Protein AF-A0A534MIN8-F1 (afdb_monomer)

Sequence (240 aa):
MIDAPLDARVQGRVIRHLGIVGLFGLDRTAGHMCRDEITRSPARIGKLVGTSSPGTSWSYGPLGAIDPGGMNLWGRISRTVTLKPHRAIGWDGASATVEITLVGERQAQVGHEFVYRGPQPECRPCKVRAACLNQALGQRYRIKRVRDVTHPCLLNEERARVVEVELAPPEASLPSRAAIEGAVLSYEKIVCSNAACPNFRLCHPLGIEPGMRVRVQGVGAELDCPLGYSLVSATVAYGD

Radius of gyration: 31.58 Å; Cα con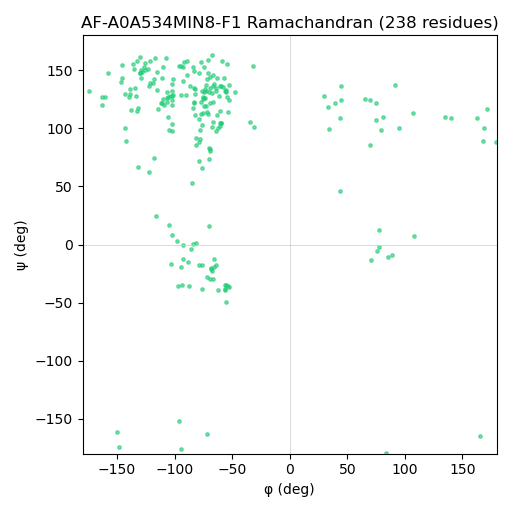tacts (8 Å, |Δi|>4): 334; chains: 1; bounding box: 95×98×56 Å

Structure (mmCIF, N/CA/C/O backbone):
data_AF-A0A534MIN8-F1
#
_entry.id   AF-A0A534MIN8-F1
#
loop_
_atom_site.group_PDB
_atom_site.id
_atom_site.type_symbol
_atom_site.label_atom_id
_atom_site.label_alt_id
_atom_site.label_comp_id
_atom_site.label_asym_id
_atom_site.label_entity_id
_atom_site.label_seq_id
_atom_site.pdbx_PDB_ins_code
_atom_site.Cartn_x
_atom_site.Cartn_y
_atom_site.Cartn_z
_atom_si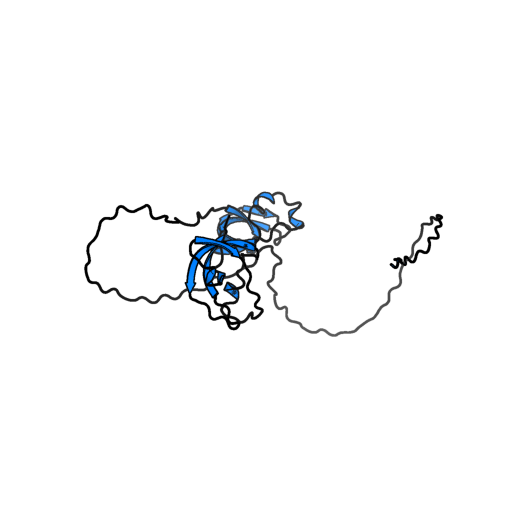te.occupancy
_atom_site.B_iso_or_equiv
_atom_site.auth_seq_id
_atom_site.auth_comp_id
_atom_site.auth_asym_id
_atom_site.auth_atom_id
_atom_site.pdbx_PDB_model_num
ATOM 1 N N . MET A 1 1 ? -14.433 68.790 36.239 1.00 34.75 1 MET A N 1
ATOM 2 C CA . MET A 1 1 ? -13.457 68.642 37.333 1.00 34.75 1 MET A CA 1
ATOM 3 C C . MET A 1 1 ? -12.460 67.575 36.916 1.00 34.75 1 MET A C 1
ATOM 5 O O . MET A 1 1 ? -12.864 66.429 36.800 1.00 34.75 1 MET A O 1
ATOM 9 N N . ILE A 1 2 ? -11.222 68.022 36.672 1.00 40.47 2 ILE A N 1
ATOM 10 C CA . ILE A 1 2 ? -9.940 67.293 36.735 1.00 40.47 2 ILE A CA 1
ATOM 11 C C . ILE A 1 2 ? -9.678 66.225 35.650 1.00 40.47 2 ILE A C 1
ATOM 13 O O . ILE A 1 2 ? -9.990 65.051 35.807 1.00 40.47 2 ILE A O 1
ATOM 17 N N . ASP A 1 3 ? -9.146 66.725 34.529 1.00 32.50 3 ASP A N 1
ATOM 18 C CA . ASP A 1 3 ? -7.840 66.440 33.897 1.00 32.50 3 ASP A CA 1
ATOM 19 C C . ASP A 1 3 ? -7.274 65.009 33.724 1.00 32.50 3 ASP A C 1
ATOM 21 O O . ASP A 1 3 ? -7.227 64.181 34.627 1.00 32.50 3 ASP A O 1
ATOM 25 N N . ALA A 1 4 ? -6.730 64.811 32.514 1.00 39.22 4 ALA A N 1
ATOM 26 C CA . ALA A 1 4 ? -5.767 63.790 32.062 1.00 39.22 4 ALA A CA 1
ATOM 27 C C . ALA A 1 4 ? -4.335 64.077 32.642 1.00 39.22 4 ALA A C 1
ATOM 29 O O . ALA A 1 4 ? -4.266 64.938 33.520 1.00 39.22 4 ALA A O 1
ATOM 30 N N . PRO A 1 5 ? -3.168 63.535 32.173 1.00 56.00 5 PRO A N 1
ATOM 31 C CA . PRO A 1 5 ? -2.887 62.660 31.014 1.00 56.00 5 PRO A CA 1
ATOM 32 C C . PRO A 1 5 ? -1.660 61.689 31.176 1.00 56.00 5 PRO A C 1
ATOM 34 O O . PRO A 1 5 ? -1.146 61.483 32.269 1.00 56.00 5 PRO A O 1
ATOM 37 N N . LEU A 1 6 ? -1.167 61.184 30.029 1.00 43.56 6 LEU A N 1
ATOM 38 C CA . LEU A 1 6 ? 0.247 61.030 29.605 1.00 43.56 6 LEU A CA 1
ATOM 39 C C . LEU A 1 6 ? 0.937 59.647 29.559 1.00 43.56 6 LEU A C 1
ATOM 41 O O . LEU A 1 6 ? 1.299 59.025 30.551 1.00 43.56 6 LEU A O 1
ATOM 45 N N . ASP A 1 7 ? 1.226 59.308 28.300 1.00 37.44 7 ASP A N 1
ATOM 46 C CA . ASP A 1 7 ? 2.314 58.532 27.704 1.00 37.44 7 ASP A CA 1
ATOM 47 C C . ASP A 1 7 ? 3.696 58.582 28.387 1.00 37.44 7 ASP A C 1
ATOM 49 O O . ASP A 1 7 ? 4.134 59.621 28.878 1.00 37.44 7 ASP A O 1
ATOM 53 N N . ALA A 1 8 ? 4.482 57.511 28.200 1.00 41.97 8 ALA A N 1
ATOM 54 C CA . ALA A 1 8 ? 5.944 57.602 28.137 1.00 41.97 8 ALA A CA 1
ATOM 55 C C . ALA A 1 8 ? 6.528 56.624 27.100 1.00 41.97 8 ALA A C 1
ATOM 57 O O . ALA A 1 8 ? 6.701 55.429 27.334 1.00 41.97 8 ALA A O 1
ATOM 58 N N . ARG A 1 9 ? 6.859 57.180 25.929 1.00 34.81 9 ARG A N 1
ATOM 59 C CA . ARG A 1 9 ? 7.833 56.645 24.970 1.00 34.81 9 ARG A CA 1
ATOM 60 C C . ARG A 1 9 ? 9.245 56.834 25.532 1.00 34.81 9 ARG A C 1
ATOM 62 O O . ARG A 1 9 ? 9.554 57.916 26.021 1.00 34.81 9 ARG A O 1
ATOM 69 N N . VAL A 1 10 ? 10.135 55.868 25.313 1.00 39.53 10 VAL A N 1
ATOM 70 C CA . VAL A 1 10 ? 11.585 56.119 25.283 1.00 39.53 10 VAL A CA 1
ATOM 71 C C . VAL A 1 10 ? 12.085 55.860 23.864 1.00 39.53 10 VAL A C 1
ATOM 73 O O . VAL A 1 10 ? 11.983 54.756 23.335 1.00 39.53 10 VAL A O 1
ATOM 76 N N . GLN A 1 11 ? 12.580 56.927 23.240 1.00 36.06 11 GLN A N 1
ATOM 77 C CA . GLN A 1 11 ? 13.347 56.938 21.997 1.00 36.06 11 GLN A CA 1
ATOM 78 C C . GLN A 1 11 ? 14.850 56.969 22.315 1.00 36.06 11 GLN A C 1
ATOM 80 O O . GLN A 1 11 ? 15.257 57.564 23.309 1.00 36.06 11 GLN A O 1
ATOM 85 N N . GLY A 1 12 ? 15.673 56.460 21.393 1.00 32.31 12 GLY A N 1
ATOM 86 C CA . GLY A 1 12 ? 17.085 56.847 21.270 1.00 32.31 12 GLY A CA 1
ATOM 87 C C . GLY A 1 12 ? 17.887 55.926 20.341 1.00 32.31 12 GLY A C 1
ATOM 88 O O . GLY A 1 12 ? 18.345 54.885 20.778 1.00 32.31 12 GLY A O 1
ATOM 89 N N . ARG A 1 13 ? 17.929 56.224 19.028 1.00 34.34 13 ARG A N 1
ATOM 90 C CA . ARG A 1 13 ? 19.095 56.780 18.275 1.00 34.34 13 ARG A CA 1
ATOM 91 C C . ARG A 1 13 ? 20.151 55.713 17.911 1.00 34.34 13 ARG A C 1
ATOM 93 O O . ARG A 1 13 ? 20.876 55.242 18.767 1.00 34.34 13 ARG A O 1
ATOM 100 N N . VAL A 1 14 ? 20.172 55.158 16.693 1.00 36.00 14 VAL A N 1
ATOM 101 C CA . VAL A 1 14 ? 20.794 55.662 15.438 1.00 36.00 14 VAL A CA 1
ATOM 102 C C . VAL A 1 14 ? 22.200 56.245 15.614 1.00 36.00 14 VAL A C 1
ATOM 104 O O . VAL A 1 14 ? 22.298 57.388 16.043 1.00 36.00 14 VAL A O 1
ATOM 107 N N . ILE A 1 15 ? 23.225 55.532 15.115 1.00 37.66 15 ILE A N 1
ATOM 108 C CA . ILE A 1 15 ? 24.364 56.089 14.353 1.00 37.66 15 ILE A CA 1
ATOM 109 C C . ILE A 1 15 ? 24.750 55.093 13.237 1.00 37.66 15 ILE A C 1
ATOM 111 O O . ILE A 1 15 ? 24.901 53.898 13.474 1.00 37.66 15 ILE A O 1
ATOM 115 N N . ARG A 1 16 ? 24.854 55.612 12.006 1.00 38.38 16 ARG A N 1
ATOM 116 C CA . ARG A 1 16 ? 25.364 54.969 10.779 1.00 38.38 16 ARG A CA 1
ATOM 117 C C . ARG A 1 16 ? 26.880 55.187 10.665 1.00 38.38 16 ARG A C 1
ATOM 119 O O . ARG A 1 16 ? 27.349 56.183 11.193 1.00 38.38 16 ARG A O 1
ATOM 126 N N . HIS A 1 17 ? 27.583 54.341 9.904 1.00 39.28 17 HIS A N 1
ATOM 127 C CA . HIS A 1 17 ? 28.519 54.669 8.795 1.00 39.28 17 HIS A CA 1
ATOM 128 C C . HIS A 1 17 ? 29.240 53.363 8.369 1.00 39.28 17 HIS A C 1
ATOM 130 O O . HIS A 1 17 ? 29.718 52.633 9.227 1.00 39.28 17 HIS A O 1
ATOM 136 N N . LEU A 1 18 ? 29.074 52.866 7.127 1.00 36.06 18 LEU A N 1
ATOM 137 C CA . LEU A 1 18 ? 29.945 53.096 5.943 1.00 36.06 18 LEU A CA 1
ATOM 138 C C . LEU A 1 18 ? 31.441 52.980 6.294 1.00 36.06 18 LEU A C 1
ATOM 140 O O . LEU A 1 18 ? 31.898 53.733 7.136 1.00 36.06 18 LEU A O 1
ATOM 144 N N . GLY A 1 19 ? 32.291 52.152 5.687 1.00 29.36 19 GLY A N 1
ATOM 145 C CA . GLY A 1 19 ? 32.285 51.309 4.487 1.00 29.36 19 GLY A CA 1
ATOM 146 C C . GLY A 1 19 ? 33.754 50.908 4.201 1.00 29.36 19 GLY A C 1
ATOM 147 O O . GLY A 1 19 ? 34.609 51.173 5.041 1.00 29.36 19 GLY A O 1
ATOM 148 N N . ILE A 1 20 ? 34.035 50.402 2.987 1.00 36.72 20 ILE A N 1
ATOM 149 C CA . ILE A 1 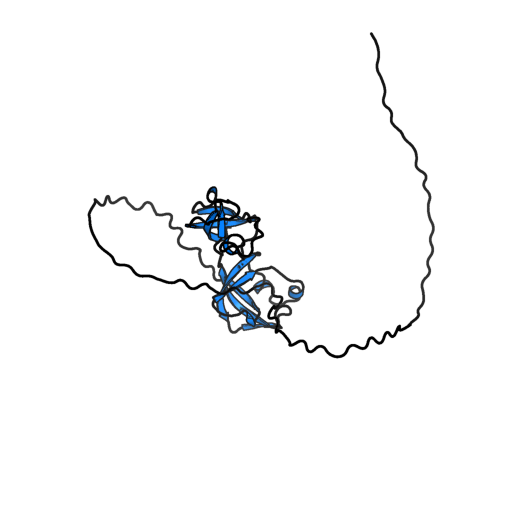20 ? 35.366 50.208 2.338 1.00 36.72 20 ILE A CA 1
ATOM 150 C C . ILE A 1 20 ? 35.969 48.791 2.507 1.00 36.72 20 ILE A C 1
ATOM 152 O O . ILE A 1 20 ? 36.290 48.374 3.609 1.00 36.72 20 ILE A O 1
ATOM 156 N N . VAL A 1 21 ? 35.868 47.917 1.489 1.00 34.75 21 VAL A N 1
ATOM 157 C CA . VAL A 1 21 ? 36.755 47.660 0.312 1.00 34.75 21 VAL A CA 1
ATOM 158 C C . VAL A 1 21 ? 38.095 47.004 0.681 1.00 34.75 21 VAL A C 1
ATOM 160 O O . VAL A 1 21 ? 38.883 47.582 1.416 1.00 34.75 21 VAL A O 1
ATOM 163 N N . GLY A 1 22 ? 38.397 45.852 0.067 1.00 30.91 22 GLY A N 1
ATOM 164 C CA . GLY A 1 22 ? 39.758 45.311 0.017 1.00 30.91 22 GLY A CA 1
ATOM 165 C C . GLY A 1 22 ? 39.843 43.873 -0.490 1.00 30.91 22 GLY A C 1
ATOM 166 O O . GLY A 1 22 ? 39.583 42.941 0.260 1.00 30.91 22 GLY A O 1
ATOM 167 N N . LEU A 1 23 ? 40.213 43.714 -1.766 1.00 34.59 23 LEU A N 1
ATOM 168 C CA . LEU A 1 23 ? 40.698 42.467 -2.370 1.00 34.59 23 LEU A CA 1
ATOM 169 C C . LEU A 1 23 ? 41.894 41.900 -1.589 1.00 34.59 23 LEU A C 1
ATOM 171 O O . LEU A 1 23 ? 42.647 42.690 -1.045 1.00 34.59 23 LEU A O 1
ATOM 175 N N . PHE A 1 24 ? 42.136 40.587 -1.655 1.00 31.58 24 PHE A N 1
ATOM 176 C CA . PHE A 1 24 ? 43.430 39.998 -2.050 1.00 31.58 24 PHE A CA 1
ATOM 177 C C . PHE A 1 24 ? 43.293 38.472 -2.148 1.00 31.58 24 PHE A C 1
ATOM 179 O O . PHE A 1 24 ? 42.717 37.825 -1.278 1.00 31.58 24 PHE A O 1
ATOM 186 N N . GLY A 1 25 ? 43.783 37.917 -3.255 1.00 28.58 25 GLY A N 1
ATOM 187 C CA . GLY A 1 25 ? 43.901 36.481 -3.465 1.00 28.58 25 GLY A CA 1
ATOM 188 C C . GLY A 1 25 ? 45.281 35.930 -3.100 1.00 28.58 25 GLY A C 1
ATOM 189 O O . GLY A 1 25 ? 46.176 36.676 -2.714 1.00 28.58 25 GLY A O 1
ATOM 190 N N . LEU A 1 26 ? 45.398 34.631 -3.389 1.00 32.62 26 LEU A N 1
ATOM 191 C CA . LEU A 1 26 ? 46.580 33.770 -3.540 1.00 32.62 26 LEU A CA 1
ATOM 192 C C . LEU A 1 26 ? 47.164 32.993 -2.343 1.00 32.62 26 LEU A C 1
ATOM 194 O O . LEU A 1 26 ? 47.399 33.509 -1.259 1.00 32.62 26 LEU A O 1
ATOM 198 N N . ASP A 1 27 ? 47.492 31.749 -2.727 1.00 30.02 27 ASP A N 1
ATOM 199 C CA . ASP A 1 27 ? 48.539 30.824 -2.274 1.00 30.02 27 ASP A CA 1
ATOM 200 C C . ASP A 1 27 ? 48.313 29.991 -1.002 1.00 30.02 27 ASP A C 1
ATOM 202 O O . ASP A 1 27 ? 48.091 30.488 0.091 1.00 30.02 27 ASP A O 1
ATOM 206 N N . ARG A 1 28 ? 48.120 28.667 -1.154 1.00 33.09 28 ARG A N 1
ATOM 207 C CA . ARG A 1 28 ? 49.112 27.579 -1.370 1.00 33.09 28 ARG A CA 1
ATOM 208 C C . ARG A 1 28 ? 49.875 27.233 -0.091 1.00 33.09 28 ARG A C 1
ATOM 210 O O . ARG A 1 28 ? 50.626 28.053 0.412 1.00 33.09 28 ARG A O 1
ATOM 217 N N . THR A 1 29 ? 49.757 25.958 0.295 1.00 39.00 29 THR A N 1
ATOM 218 C CA . THR A 1 29 ? 50.740 25.010 0.885 1.00 39.00 29 THR A CA 1
ATOM 219 C C . THR A 1 29 ? 50.040 24.187 1.975 1.00 39.00 29 THR A C 1
ATOM 221 O O . THR A 1 29 ? 49.404 24.727 2.865 1.00 39.00 29 THR A O 1
ATOM 224 N N . ALA A 1 30 ? 49.789 22.897 1.743 1.00 32.50 30 ALA A N 1
ATOM 225 C CA . ALA A 1 30 ? 50.710 21.758 1.818 1.00 32.50 30 ALA A CA 1
ATOM 226 C C . ALA A 1 30 ? 51.040 21.348 3.266 1.00 32.50 30 ALA A C 1
ATOM 228 O O . ALA A 1 30 ? 51.815 22.018 3.927 1.00 32.50 30 ALA A O 1
ATOM 229 N N . GLY A 1 31 ? 50.470 20.200 3.664 1.00 29.64 31 GLY A N 1
ATOM 230 C CA . GLY A 1 31 ? 51.062 19.169 4.522 1.00 29.64 31 GLY A CA 1
ATOM 231 C C . GLY A 1 31 ? 51.385 19.530 5.970 1.00 29.64 31 GLY A C 1
ATOM 232 O O . GLY A 1 31 ? 52.196 20.394 6.224 1.00 29.64 31 GLY A O 1
ATOM 233 N N . HIS A 1 32 ? 50.862 18.755 6.919 1.00 38.75 32 HIS A N 1
ATOM 234 C CA . HIS A 1 32 ? 51.718 17.947 7.789 1.00 38.75 32 HIS A CA 1
ATOM 235 C C . HIS A 1 32 ? 50.889 16.830 8.427 1.00 38.75 32 HIS A C 1
ATOM 237 O O . HIS A 1 32 ? 49.808 17.031 8.972 1.00 38.75 32 HIS A O 1
ATOM 243 N N . MET A 1 33 ? 51.414 15.623 8.250 1.00 32.19 33 MET A N 1
ATOM 244 C CA . MET A 1 33 ? 50.904 14.355 8.735 1.00 32.19 33 MET A CA 1
ATOM 245 C C . MET A 1 33 ? 51.184 14.251 10.238 1.00 32.19 33 MET A C 1
ATOM 247 O O . MET A 1 33 ? 52.342 14.362 10.633 1.00 32.19 33 MET A O 1
ATOM 251 N N . CYS A 1 34 ? 50.166 13.973 11.053 1.00 33.56 34 CYS A N 1
ATOM 252 C CA . CYS A 1 34 ? 50.371 13.390 12.380 1.00 33.56 34 CYS A CA 1
ATOM 253 C C . CYS A 1 34 ? 50.043 11.901 12.309 1.00 33.56 34 CYS A C 1
ATOM 255 O O . CYS A 1 34 ? 48.957 11.488 11.900 1.00 33.56 34 CYS A O 1
ATOM 257 N N . ARG A 1 35 ? 51.066 11.116 12.630 1.00 34.09 35 ARG A N 1
ATOM 258 C CA . ARG A 1 35 ? 51.138 9.667 12.558 1.00 34.09 35 ARG A CA 1
ATOM 259 C C . ARG A 1 35 ? 50.952 9.149 13.978 1.00 34.09 35 ARG A C 1
ATOM 261 O O . ARG A 1 35 ? 51.923 9.112 14.719 1.00 34.09 35 ARG A O 1
ATOM 268 N N . ASP A 1 36 ? 49.734 8.745 14.323 1.00 35.28 36 ASP A N 1
ATOM 269 C CA . ASP A 1 36 ? 49.472 8.004 15.557 1.00 35.28 36 ASP A CA 1
ATOM 270 C C . ASP A 1 36 ? 49.238 6.529 15.216 1.00 35.28 36 ASP A C 1
ATOM 272 O O . ASP A 1 36 ? 48.172 6.106 14.763 1.00 35.28 36 ASP A O 1
ATOM 276 N N . GLU A 1 37 ? 50.302 5.748 15.398 1.00 33.34 37 GLU A N 1
ATOM 277 C CA . GLU A 1 37 ? 50.280 4.289 15.449 1.00 33.34 37 GLU A CA 1
ATOM 278 C C . GLU A 1 37 ? 49.533 3.849 16.716 1.00 33.34 37 GLU A C 1
ATOM 280 O O . GLU A 1 37 ? 50.081 3.849 17.816 1.00 33.34 37 GLU A O 1
ATOM 285 N N . ILE A 1 38 ? 48.271 3.442 16.562 1.00 41.25 38 ILE A N 1
ATOM 286 C CA . ILE A 1 38 ? 47.560 2.657 17.575 1.00 41.25 38 ILE A CA 1
ATOM 287 C C . ILE A 1 38 ? 47.547 1.204 17.111 1.00 41.25 38 ILE A C 1
ATOM 289 O O . ILE A 1 38 ? 46.788 0.792 16.233 1.00 41.25 38 ILE A O 1
ATOM 293 N N . THR A 1 39 ? 48.407 0.420 17.745 1.00 37.56 39 THR A N 1
ATOM 294 C CA . THR A 1 39 ? 48.401 -1.038 17.736 1.00 37.56 39 THR A CA 1
ATOM 295 C C . THR A 1 39 ? 47.085 -1.567 18.319 1.00 37.56 39 THR A C 1
ATOM 297 O O . THR A 1 39 ? 46.798 -1.423 19.507 1.00 37.56 39 THR A O 1
ATOM 300 N N . ARG A 1 40 ? 46.272 -2.234 17.489 1.00 36.28 40 ARG A N 1
ATOM 301 C CA . ARG A 1 40 ? 45.212 -3.147 17.948 1.00 36.28 40 ARG A CA 1
ATOM 302 C C . ARG A 1 40 ? 45.262 -4.457 17.166 1.00 36.28 40 ARG A C 1
ATOM 304 O O . ARG A 1 40 ? 45.019 -4.496 15.965 1.00 36.28 40 ARG A O 1
ATOM 311 N N . SER A 1 41 ? 45.568 -5.523 17.898 1.00 35.12 41 SER A N 1
ATOM 312 C CA . SER A 1 41 ? 45.429 -6.925 17.495 1.00 35.12 41 SER A CA 1
ATOM 313 C C . SER A 1 41 ? 43.972 -7.280 17.137 1.00 35.12 41 SER A C 1
ATOM 315 O O . SER A 1 41 ? 43.043 -6.598 17.579 1.00 35.12 41 SER A O 1
ATOM 317 N N . PRO A 1 42 ? 43.740 -8.341 16.339 1.00 35.62 42 PRO A N 1
ATOM 318 C CA . PRO A 1 42 ? 42.499 -8.516 15.598 1.00 35.62 42 PRO A CA 1
ATOM 319 C C . PRO A 1 42 ? 41.406 -9.150 16.463 1.00 35.62 42 PRO A C 1
ATOM 321 O O . PRO A 1 42 ? 41.535 -10.283 16.926 1.00 35.62 42 PRO A O 1
ATOM 324 N N . ALA A 1 43 ? 40.280 -8.456 16.615 1.00 34.31 43 ALA A N 1
ATOM 325 C CA . ALA A 1 43 ? 39.043 -9.083 17.054 1.00 34.31 43 ALA A CA 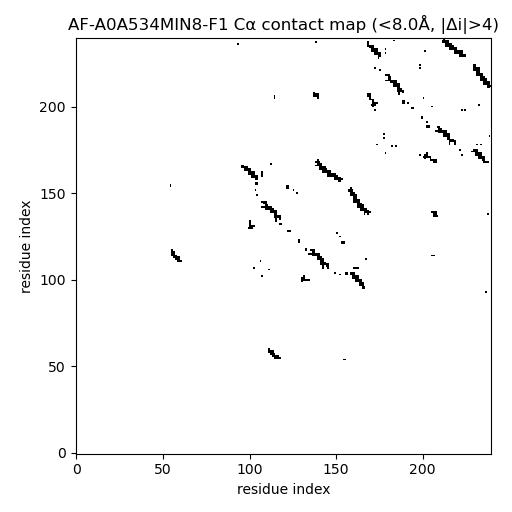1
ATOM 326 C C . ALA A 1 43 ? 38.378 -9.741 15.836 1.00 34.31 43 ALA A C 1
ATOM 328 O O . ALA A 1 43 ? 37.908 -9.065 14.921 1.00 34.31 43 ALA A O 1
ATOM 329 N N . ARG A 1 44 ? 38.348 -11.079 15.820 1.00 39.12 44 ARG A N 1
ATOM 330 C CA . ARG A 1 44 ? 37.455 -11.851 14.947 1.00 39.12 44 ARG A CA 1
ATOM 331 C C . ARG A 1 44 ? 36.017 -11.469 15.286 1.00 39.12 44 ARG A C 1
ATOM 333 O O . ARG A 1 44 ? 35.484 -11.916 16.295 1.00 39.12 44 ARG A O 1
ATOM 340 N N . ILE A 1 45 ? 35.392 -10.676 14.427 1.00 38.47 45 ILE A N 1
ATOM 341 C CA . ILE A 1 45 ? 33.945 -10.486 14.419 1.00 38.47 45 ILE A CA 1
ATOM 342 C C . ILE A 1 45 ? 33.430 -11.269 13.218 1.00 38.47 45 ILE A C 1
ATOM 344 O O . ILE A 1 45 ? 33.717 -10.940 12.066 1.00 38.47 45 ILE A O 1
ATOM 348 N N . GLY A 1 46 ? 32.733 -12.368 13.505 1.00 35.09 46 GLY A N 1
ATOM 349 C CA . GLY A 1 46 ? 31.998 -13.123 12.501 1.00 35.09 46 GLY A CA 1
ATOM 350 C C . GLY A 1 46 ? 31.019 -12.199 11.782 1.00 35.09 46 GLY A C 1
ATOM 351 O O . GLY A 1 46 ? 30.291 -11.436 12.413 1.00 35.09 46 GLY A O 1
ATOM 352 N N . LYS A 1 47 ? 31.027 -12.254 10.448 1.00 33.38 47 LYS A N 1
ATOM 353 C CA . LYS A 1 47 ? 30.055 -11.567 9.599 1.00 33.38 47 LYS A CA 1
ATOM 354 C C . LYS A 1 47 ? 28.663 -12.127 9.892 1.00 33.38 47 LYS A C 1
ATOM 356 O O . LYS A 1 47 ? 28.297 -13.178 9.375 1.00 33.38 47 LYS A O 1
ATOM 361 N N . LEU A 1 48 ? 27.886 -11.411 10.697 1.00 37.44 48 LEU A N 1
ATOM 362 C CA . LEU A 1 48 ? 26.433 -11.485 10.626 1.00 37.44 48 LEU A CA 1
ATOM 363 C C . LEU A 1 48 ? 26.024 -10.798 9.321 1.00 37.44 48 LEU A C 1
ATOM 365 O O . LEU A 1 48 ? 26.232 -9.600 9.135 1.00 37.44 48 LEU A O 1
ATOM 369 N N . VAL A 1 49 ? 25.516 -11.598 8.387 1.00 36.28 49 VAL A N 1
ATOM 370 C CA . VAL A 1 49 ? 24.905 -11.150 7.135 1.00 36.28 49 VAL A CA 1
ATOM 371 C C . VAL A 1 49 ? 23.649 -10.358 7.496 1.00 36.28 49 VAL A C 1
ATOM 373 O O . VAL A 1 49 ? 22.603 -10.926 7.795 1.00 36.28 49 VAL A O 1
ATOM 376 N N . GLY A 1 50 ? 23.771 -9.032 7.526 1.00 33.91 50 GLY A N 1
ATOM 377 C CA . GLY A 1 50 ? 22.642 -8.119 7.639 1.00 33.91 50 GLY A CA 1
ATOM 378 C C . GLY A 1 50 ? 21.948 -8.001 6.288 1.00 33.91 50 GLY A C 1
ATOM 379 O O . GLY A 1 50 ? 22.404 -7.269 5.414 1.00 33.91 50 GLY A O 1
ATOM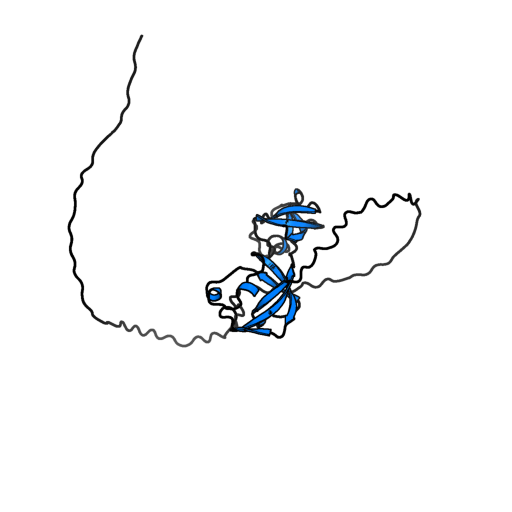 380 N N . THR A 1 51 ? 20.853 -8.732 6.099 1.00 44.75 51 THR A N 1
ATOM 381 C CA . THR A 1 51 ? 19.928 -8.511 4.986 1.00 44.75 51 THR A CA 1
ATOM 382 C C . THR A 1 51 ? 19.041 -7.314 5.316 1.00 44.75 51 THR A C 1
ATOM 384 O O . THR A 1 51 ? 17.963 -7.461 5.889 1.00 44.75 51 THR A O 1
ATOM 387 N N . SER A 1 52 ? 19.486 -6.112 4.972 1.00 45.47 52 SER A N 1
ATOM 388 C CA . SER A 1 52 ? 18.598 -4.950 4.918 1.00 45.47 52 SER A CA 1
ATOM 389 C C . SER A 1 52 ? 18.992 -4.088 3.731 1.00 45.47 52 SER A C 1
ATOM 391 O O . SER A 1 52 ? 19.846 -3.208 3.831 1.00 45.47 52 SER A O 1
ATOM 393 N N . SER A 1 53 ? 18.394 -4.397 2.584 1.00 45.88 53 SER A N 1
ATOM 394 C CA . SER A 1 53 ? 18.534 -3.603 1.370 1.00 45.88 53 SER A CA 1
ATOM 395 C C . SER A 1 53 ? 17.798 -2.272 1.546 1.00 45.88 53 SER A C 1
ATOM 397 O O . SER A 1 53 ? 16.632 -2.282 1.948 1.00 45.88 53 SER A O 1
ATOM 399 N N . PRO A 1 54 ? 18.429 -1.128 1.236 1.00 40.84 54 PRO A N 1
ATOM 400 C CA . PRO A 1 54 ? 17.762 0.164 1.242 1.00 40.84 54 PRO A CA 1
ATOM 401 C C . PRO A 1 54 ? 16.930 0.275 -0.041 1.00 40.84 54 PRO A C 1
ATOM 403 O O . PRO A 1 54 ? 17.430 0.671 -1.087 1.00 40.84 54 PRO A O 1
ATOM 406 N N . GLY A 1 55 ? 15.671 -0.154 0.016 1.00 49.78 55 GLY A N 1
ATOM 407 C CA . GLY A 1 55 ? 14.716 -0.049 -1.088 1.00 49.78 55 GLY A CA 1
ATOM 408 C C . GLY A 1 55 ? 13.524 0.835 -0.723 1.00 49.78 55 GLY A C 1
ATOM 409 O O . GLY A 1 55 ? 13.205 1.028 0.450 1.00 49.78 55 GLY A O 1
ATOM 410 N N . THR A 1 56 ? 12.799 1.327 -1.728 1.00 44.44 56 THR A N 1
ATOM 411 C CA . THR A 1 56 ? 11.522 2.058 -1.577 1.00 44.44 56 THR A CA 1
ATOM 412 C C . THR A 1 56 ? 10.360 1.165 -1.125 1.00 44.44 56 THR A C 1
ATOM 414 O O . THR A 1 56 ? 9.207 1.547 -1.281 1.00 44.44 56 THR A O 1
ATOM 417 N N . SER A 1 57 ? 10.642 -0.035 -0.613 1.00 41.84 57 SER A N 1
ATOM 418 C CA . SER A 1 57 ? 9.705 -1.150 -0.501 1.00 41.84 57 SER A CA 1
ATOM 419 C C . SER A 1 57 ? 10.272 -2.180 0.498 1.00 41.84 57 SER A C 1
ATOM 421 O O . SER A 1 57 ? 11.435 -2.57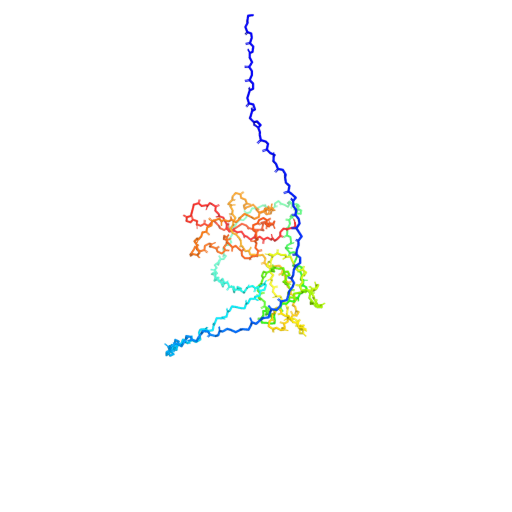0 0.380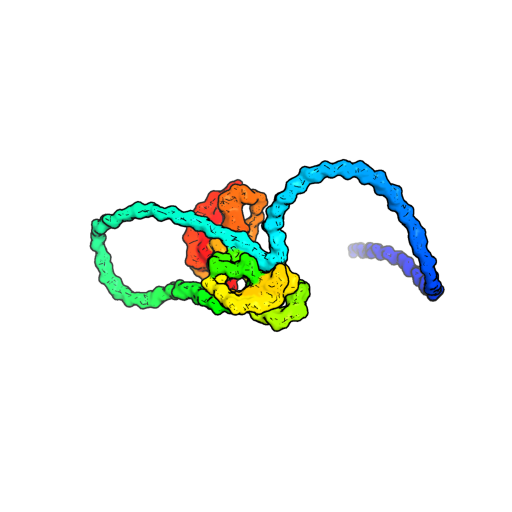 1.00 41.84 57 SER A O 1
ATOM 423 N N . TRP A 1 58 ? 9.482 -2.571 1.508 1.00 47.47 58 TRP A N 1
ATOM 424 C CA . TRP A 1 58 ? 9.855 -3.515 2.578 1.00 47.47 58 TRP A CA 1
ATOM 425 C C . TRP A 1 58 ? 8.943 -4.749 2.553 1.00 47.47 58 TRP A C 1
ATOM 427 O O . TRP A 1 58 ? 7.732 -4.606 2.400 1.00 47.47 58 TRP A O 1
ATOM 437 N N . SER A 1 59 ? 9.527 -5.934 2.754 1.00 36.88 59 SER A N 1
ATOM 438 C CA . SER A 1 59 ? 8.865 -7.244 2.665 1.00 36.88 59 SER A CA 1
ATOM 439 C C . SER A 1 59 ? 8.118 -7.635 3.950 1.00 36.88 59 SER A C 1
ATOM 441 O O . SER A 1 59 ? 8.711 -7.595 5.028 1.00 36.88 59 SER A O 1
ATOM 443 N N . TYR A 1 60 ? 6.881 -8.139 3.840 1.00 50.09 60 TYR A N 1
ATOM 444 C CA . TYR A 1 60 ? 6.169 -8.824 4.935 1.00 50.09 60 TYR A CA 1
ATOM 445 C C . TYR A 1 60 ? 5.515 -10.120 4.432 1.00 50.09 60 TYR A C 1
ATOM 447 O O . TYR A 1 60 ? 4.925 -10.138 3.356 1.00 50.09 60 TYR A O 1
ATOM 455 N N . GLY A 1 61 ? 5.665 -11.215 5.187 1.00 44.06 61 GLY A N 1
ATOM 456 C CA . GLY A 1 61 ? 5.104 -12.534 4.859 1.00 44.06 61 GLY A CA 1
ATOM 457 C C . GLY A 1 61 ? 3.712 -12.772 5.472 1.00 44.06 61 GLY A C 1
ATOM 458 O O . GLY A 1 61 ? 3.377 -12.130 6.471 1.00 44.06 61 GLY A O 1
ATOM 459 N N . PRO A 1 62 ? 2.904 -13.689 4.907 1.00 47.41 62 PRO A N 1
ATOM 460 C CA . PRO A 1 62 ? 1.539 -13.958 5.360 1.00 47.41 62 PRO A CA 1
ATOM 461 C C . PRO A 1 62 ? 1.482 -14.839 6.622 1.00 47.41 62 PRO A C 1
ATOM 463 O O . PRO A 1 62 ? 2.315 -15.723 6.820 1.00 47.41 62 PRO A O 1
ATOM 466 N N . LEU A 1 63 ? 0.466 -14.607 7.462 1.00 43.62 63 LEU A N 1
ATOM 467 C CA . LEU A 1 63 ? 0.090 -15.456 8.599 1.00 43.62 63 LEU A CA 1
ATOM 468 C C . LEU A 1 63 ? -0.929 -16.506 8.127 1.00 43.62 63 LEU A C 1
ATOM 470 O O . LEU A 1 63 ? -1.919 -16.159 7.486 1.00 43.62 63 LEU A O 1
ATOM 474 N N . GLY A 1 64 ? -0.668 -17.782 8.416 1.00 35.75 64 GLY A N 1
ATOM 475 C CA . GLY A 1 64 ? -1.557 -18.894 8.073 1.00 35.75 64 GLY A CA 1
ATOM 476 C C . GLY A 1 64 ? -2.812 -18.930 8.947 1.00 35.75 64 GLY A C 1
ATOM 477 O O . GLY A 1 64 ? -2.725 -18.753 10.161 1.00 35.75 64 GLY A O 1
ATOM 478 N N . ALA A 1 65 ? -3.964 -19.181 8.325 1.00 36.81 65 ALA A N 1
ATOM 479 C CA . ALA A 1 65 ? -5.232 -19.442 9.000 1.00 36.81 65 ALA A CA 1
ATOM 480 C C . ALA A 1 65 ? -5.429 -20.954 9.210 1.00 36.81 65 ALA A C 1
ATOM 482 O O . ALA A 1 65 ? -5.082 -21.759 8.345 1.00 36.81 65 ALA A O 1
ATOM 483 N N . ILE A 1 66 ? -5.972 -21.317 10.372 1.00 39.56 66 ILE A N 1
ATOM 484 C CA . ILE A 1 66 ? -6.298 -22.683 10.798 1.00 39.56 66 ILE A CA 1
ATOM 485 C C . ILE A 1 66 ? -7.823 -22.812 10.741 1.00 39.56 66 ILE A C 1
ATOM 487 O O . ILE A 1 66 ? -8.524 -21.946 11.259 1.00 39.56 66 ILE A O 1
ATOM 491 N N . ASP A 1 67 ? -8.316 -23.881 10.124 1.00 35.47 67 ASP A N 1
ATOM 492 C CA . ASP A 1 67 ? -9.732 -24.108 9.820 1.00 35.47 67 ASP A CA 1
ATOM 493 C C . ASP A 1 67 ? -10.268 -25.271 10.681 1.00 35.47 67 ASP A C 1
ATOM 495 O O . ASP A 1 67 ? -9.713 -26.374 10.599 1.00 35.47 67 ASP A O 1
ATOM 499 N N . PRO A 1 68 ? -11.306 -25.090 11.520 1.00 40.25 68 PRO A N 1
ATOM 500 C CA . PRO A 1 68 ? -12.030 -26.208 12.104 1.00 40.25 68 PRO A CA 1
ATOM 501 C C . PRO A 1 68 ? -13.453 -26.292 11.538 1.00 40.25 68 PRO A C 1
ATOM 503 O O . PRO A 1 68 ? -14.262 -25.374 11.657 1.00 40.25 68 PRO A O 1
ATOM 506 N N . GLY A 1 69 ? -13.760 -27.444 10.940 1.00 37.22 69 GLY A N 1
ATOM 507 C CA . GLY A 1 69 ? -15.091 -27.783 10.448 1.00 37.22 69 GLY A CA 1
ATOM 508 C C . GLY A 1 69 ? -16.139 -27.969 11.552 1.00 37.22 69 GLY A C 1
ATOM 509 O O . GLY A 1 69 ? -15.818 -28.196 12.716 1.00 37.22 69 GLY A O 1
ATOM 510 N N . GLY A 1 70 ? -17.416 -27.934 11.161 1.00 34.34 70 GLY A N 1
ATOM 511 C CA . GLY A 1 70 ? -18.525 -28.188 12.081 1.00 34.34 70 GLY A CA 1
ATOM 512 C C . GLY A 1 70 ? -19.916 -28.081 11.456 1.00 34.34 70 GLY A C 1
ATOM 513 O O . GLY A 1 70 ? -20.522 -27.022 11.465 1.00 34.34 70 GLY A O 1
ATOM 514 N N . MET A 1 71 ? -20.376 -29.210 10.916 1.00 36.03 71 MET A N 1
ATOM 515 C CA . MET A 1 71 ? -21.737 -29.777 10.913 1.00 36.03 71 MET A CA 1
ATOM 516 C C . MET A 1 71 ? -22.988 -28.870 10.952 1.00 36.03 71 MET A C 1
ATOM 518 O O . MET A 1 71 ? -23.257 -28.089 11.856 1.00 36.03 71 MET A O 1
ATOM 522 N N . ASN A 1 72 ? -23.840 -29.159 9.977 1.00 47.41 72 ASN A N 1
ATOM 523 C CA . ASN A 1 72 ? -25.184 -28.682 9.696 1.00 47.41 72 ASN A CA 1
ATOM 524 C C . ASN A 1 72 ? -26.274 -29.496 10.421 1.00 47.41 72 ASN A C 1
ATOM 526 O O . ASN A 1 72 ? -26.291 -30.720 10.338 1.00 47.41 72 ASN A O 1
ATOM 530 N N . LEU A 1 73 ? -27.274 -28.822 10.999 1.00 37.53 73 LEU A N 1
ATOM 531 C CA . LEU A 1 73 ? -28.580 -29.416 11.308 1.00 37.53 73 LEU A CA 1
ATOM 532 C C . LEU A 1 73 ? -29.709 -28.431 10.983 1.00 37.53 73 LEU A C 1
ATOM 534 O O . LEU A 1 73 ? -29.685 -27.260 11.350 1.00 37.53 73 LEU A O 1
ATOM 538 N N . TRP A 1 74 ? -30.683 -28.941 10.234 1.00 33.50 74 TRP A N 1
ATOM 539 C CA . TRP A 1 74 ? -31.819 -28.225 9.671 1.00 33.50 74 TRP A CA 1
ATOM 540 C C . TRP A 1 74 ? -32.975 -28.062 10.662 1.00 33.50 74 TRP A C 1
ATOM 542 O O . TRP A 1 74 ? -33.307 -28.990 11.395 1.00 33.50 74 TRP A O 1
ATOM 552 N N . GLY A 1 75 ? -33.717 -26.962 10.499 1.00 30.16 75 GLY A N 1
ATOM 553 C CA . GLY A 1 75 ? -35.180 -27.000 10.554 1.00 30.16 75 GLY A CA 1
ATOM 554 C C . GLY A 1 75 ? -35.843 -25.901 11.381 1.00 30.16 75 GLY A C 1
ATOM 555 O O . GLY A 1 75 ? -35.860 -25.984 12.602 1.00 30.16 75 GLY A O 1
ATOM 556 N N . ARG A 1 76 ? -36.527 -24.957 10.711 1.00 34.31 76 ARG A N 1
ATOM 557 C CA . ARG A 1 76 ? -38.008 -24.857 10.687 1.00 34.31 76 ARG A CA 1
ATOM 558 C C . ARG A 1 76 ? -38.485 -23.463 10.217 1.00 34.31 76 ARG A C 1
ATOM 560 O O . ARG A 1 76 ? -38.378 -22.480 10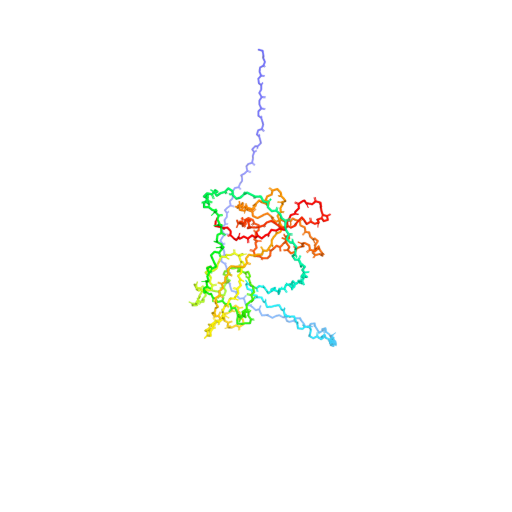.929 1.00 34.31 76 ARG A O 1
ATOM 567 N N . ILE A 1 77 ? -39.044 -23.451 9.002 1.00 40.81 77 ILE A N 1
ATOM 568 C CA . ILE A 1 77 ? -40.223 -22.718 8.488 1.00 40.81 77 ILE A CA 1
ATOM 569 C C . ILE A 1 77 ? -40.514 -21.313 9.057 1.00 40.81 77 ILE A C 1
ATOM 571 O O . ILE A 1 77 ? -40.982 -21.196 10.186 1.00 40.81 77 ILE A O 1
ATOM 575 N N . SER A 1 78 ? -40.480 -20.286 8.191 1.00 34.34 78 SER A N 1
ATOM 576 C CA . SER A 1 78 ? -41.511 -19.228 8.149 1.00 34.34 78 SER A CA 1
ATOM 577 C C . SER A 1 78 ? -41.491 -18.407 6.848 1.00 34.34 78 SER A C 1
ATOM 579 O O . SER A 1 78 ? -40.503 -17.769 6.513 1.00 34.34 78 SER A O 1
ATOM 581 N N . ARG A 1 79 ? -42.632 -18.455 6.143 1.00 34.50 79 ARG A N 1
ATOM 582 C CA . ARG A 1 79 ? -43.246 -17.457 5.238 1.00 34.50 79 ARG A CA 1
ATOM 583 C C . ARG A 1 79 ? -42.299 -16.571 4.409 1.00 34.50 79 ARG A C 1
ATOM 585 O O . ARG A 1 79 ? -41.880 -15.505 4.845 1.00 34.50 79 ARG A O 1
ATOM 592 N N . THR A 1 80 ? -42.098 -16.937 3.145 1.00 37.59 80 THR A N 1
ATOM 593 C CA . THR A 1 80 ? -41.496 -16.054 2.139 1.00 37.59 80 THR A CA 1
ATOM 594 C C . THR A 1 80 ? -42.512 -15.013 1.668 1.00 37.59 80 THR A C 1
ATOM 596 O O . THR A 1 80 ? -43.390 -15.304 0.857 1.00 37.59 80 THR A O 1
ATOM 599 N N . VAL A 1 81 ? -42.385 -13.785 2.167 1.00 41.31 81 VAL A N 1
ATOM 600 C CA . VAL A 1 81 ? -42.907 -12.600 1.480 1.00 41.31 81 VAL A CA 1
ATOM 601 C C . VAL A 1 81 ? -41.927 -12.301 0.349 1.00 41.31 81 VAL A C 1
ATOM 603 O O . VAL A 1 81 ? -40.781 -11.939 0.606 1.00 41.31 81 VAL A O 1
ATOM 606 N N . THR A 1 82 ? -42.344 -12.473 -0.905 1.00 46.56 82 THR A N 1
ATOM 607 C CA . THR A 1 82 ? -41.593 -11.992 -2.073 1.00 46.56 82 THR A CA 1
ATOM 608 C C . THR A 1 82 ? -41.637 -10.468 -2.100 1.00 46.56 82 THR A C 1
ATOM 610 O O . THR A 1 82 ? -42.434 -9.853 -2.807 1.00 46.56 82 THR A O 1
ATOM 613 N N . LEU A 1 83 ? -40.771 -9.849 -1.301 1.00 47.06 83 LEU A N 1
ATOM 614 C CA . LEU A 1 83 ? -40.326 -8.488 -1.543 1.00 47.06 83 LEU A CA 1
ATOM 615 C C . LEU A 1 83 ? -39.461 -8.538 -2.804 1.00 47.06 83 LEU A C 1
ATOM 617 O O . LEU A 1 83 ? -38.479 -9.280 -2.859 1.00 47.06 83 LEU A O 1
ATOM 621 N N . LYS A 1 84 ? -39.846 -7.777 -3.837 1.00 34.09 84 LYS A N 1
ATOM 622 C CA . LYS A 1 84 ? -38.944 -7.472 -4.954 1.00 34.09 84 LYS A CA 1
ATOM 623 C C . LYS A 1 84 ? -37.616 -7.027 -4.340 1.00 34.09 84 LYS A C 1
ATOM 625 O O . LYS A 1 84 ? -37.661 -6.172 -3.452 1.00 34.09 84 LYS A O 1
ATOM 630 N N . PRO A 1 85 ? -36.467 -7.564 -4.777 1.00 38.78 85 PRO A N 1
ATOM 631 C CA . PRO A 1 85 ? -35.195 -7.061 -4.306 1.00 38.78 85 PRO A CA 1
ATOM 632 C C . PRO A 1 85 ? -35.137 -5.587 -4.702 1.00 38.78 85 PRO A C 1
ATOM 634 O O . PRO A 1 85 ? -34.961 -5.242 -5.871 1.00 38.78 85 PRO A O 1
ATOM 637 N N . HIS A 1 86 ? -35.322 -4.700 -3.724 1.00 40.88 86 HIS A N 1
ATOM 638 C CA . HIS A 1 86 ? -34.674 -3.409 -3.793 1.00 40.88 86 HIS A CA 1
ATOM 639 C C . HIS A 1 86 ? -33.215 -3.756 -3.984 1.00 40.88 86 HIS A C 1
ATOM 641 O O . HIS A 1 86 ? -32.645 -4.448 -3.144 1.00 40.88 86 HIS A O 1
ATOM 647 N N . ARG A 1 87 ? -32.708 -3.394 -5.164 1.00 34.16 87 ARG A N 1
ATOM 648 C CA . ARG A 1 87 ? -31.322 -3.510 -5.593 1.00 34.16 87 ARG A CA 1
ATOM 649 C C . ARG A 1 87 ? -30.451 -3.368 -4.355 1.00 34.16 87 ARG A C 1
ATOM 651 O O . ARG A 1 87 ? -30.309 -2.260 -3.839 1.00 34.16 87 ARG A O 1
ATOM 658 N N . ALA A 1 88 ? -29.976 -4.501 -3.835 1.00 38.38 88 ALA A N 1
ATOM 659 C CA . ALA A 1 88 ? -28.979 -4.479 -2.794 1.00 38.38 88 ALA A CA 1
ATOM 660 C C . ALA A 1 88 ? -27.884 -3.603 -3.380 1.00 38.38 88 ALA A C 1
ATOM 662 O O . ALA A 1 88 ? -27.452 -3.825 -4.516 1.00 38.38 88 ALA A O 1
ATOM 663 N N . ILE A 1 89 ? -27.520 -2.545 -2.666 1.00 41.94 89 ILE A N 1
ATOM 664 C CA . ILE A 1 89 ? -26.297 -1.820 -2.964 1.00 41.94 89 ILE A CA 1
ATOM 665 C C . ILE A 1 89 ? -25.198 -2.792 -2.534 1.00 41.94 89 ILE A C 1
ATOM 667 O O . ILE A 1 89 ? -24.631 -2.685 -1.455 1.00 41.94 89 ILE A O 1
ATOM 671 N N . GLY A 1 90 ? -25.011 -3.840 -3.336 1.00 31.20 90 GLY A N 1
ATOM 672 C CA . GLY A 1 90 ? -23.828 -4.656 -3.311 1.00 31.20 90 GLY A CA 1
ATOM 673 C C . GLY A 1 90 ? -22.722 -3.710 -3.714 1.00 31.20 90 GLY A C 1
ATOM 674 O O . GLY A 1 90 ? -22.694 -3.205 -4.837 1.00 31.20 90 GLY A O 1
ATOM 675 N N . TRP A 1 91 ? -21.839 -3.402 -2.774 1.00 40.69 91 TRP A N 1
ATOM 676 C CA . TRP A 1 91 ? -20.488 -3.059 -3.166 1.00 40.69 91 TRP A CA 1
ATOM 677 C C . TRP A 1 91 ? -19.846 -4.327 -3.681 1.00 40.69 91 TRP A C 1
ATOM 679 O O . TRP A 1 91 ? -19.154 -5.052 -2.971 1.00 40.69 91 TRP A O 1
ATOM 689 N N . ASP A 1 92 ? -20.154 -4.598 -4.941 1.00 41.12 92 ASP A N 1
ATOM 690 C CA . ASP A 1 92 ? -19.454 -5.566 -5.746 1.00 41.12 92 ASP A CA 1
ATOM 691 C C . ASP A 1 92 ? -18.007 -5.089 -5.812 1.00 41.12 92 ASP A C 1
ATOM 693 O O . ASP A 1 92 ? -17.715 -4.106 -6.485 1.00 41.12 92 ASP A O 1
ATOM 697 N N . GLY A 1 93 ? -17.171 -5.742 -5.001 1.00 43.31 93 GLY A N 1
ATOM 698 C CA . GLY A 1 93 ? -15.718 -5.840 -5.057 1.00 43.31 93 GLY A CA 1
ATOM 699 C C . GLY A 1 93 ? -14.957 -4.578 -5.439 1.00 43.31 93 GLY A C 1
ATOM 700 O O . GLY A 1 93 ? -15.070 -4.085 -6.555 1.00 43.31 93 GLY A O 1
ATOM 701 N N . ALA A 1 94 ? -14.061 -4.137 -4.552 1.00 50.94 94 ALA A N 1
ATOM 702 C CA . ALA A 1 94 ? -12.895 -3.347 -4.934 1.00 50.94 94 ALA A CA 1
ATOM 703 C C . ALA A 1 94 ? -12.396 -3.810 -6.314 1.00 50.94 94 ALA A C 1
ATOM 705 O O . ALA A 1 94 ? -11.885 -4.923 -6.446 1.00 50.94 94 ALA A O 1
ATOM 706 N N . SER A 1 95 ? -12.662 -3.006 -7.348 1.00 51.81 95 SER A N 1
ATOM 707 C CA . SER A 1 95 ? -12.277 -3.317 -8.717 1.00 51.81 95 SER A CA 1
ATOM 708 C C . SER A 1 95 ? -10.765 -3.425 -8.685 1.00 51.81 95 SER A C 1
ATOM 710 O O . SER A 1 95 ? -10.083 -2.420 -8.490 1.00 51.81 95 SER A O 1
ATOM 712 N N . ALA A 1 96 ? -10.248 -4.653 -8.728 1.00 61.34 96 ALA A N 1
ATOM 713 C CA . ALA A 1 96 ? -8.824 -4.913 -8.643 1.00 61.34 96 ALA A CA 1
ATOM 714 C C . ALA A 1 96 ? -8.199 -4.421 -9.950 1.00 61.34 96 ALA A C 1
ATOM 716 O O . ALA A 1 96 ? -8.042 -5.166 -10.917 1.00 61.34 96 ALA A O 1
ATOM 717 N N . THR A 1 97 ? -7.918 -3.122 -10.008 1.00 75.50 97 THR A N 1
ATOM 718 C CA . THR A 1 97 ? -7.211 -2.495 -11.114 1.00 75.50 97 THR A CA 1
ATOM 719 C C . THR A 1 97 ? -5.795 -3.042 -11.100 1.00 75.50 97 THR A C 1
ATOM 721 O O . THR A 1 97 ? -4.996 -2.707 -10.225 1.00 75.50 97 THR A O 1
ATOM 724 N N . VAL A 1 98 ? -5.509 -3.935 -12.044 1.00 85.50 98 VAL A N 1
ATOM 725 C CA . VAL A 1 98 ? -4.167 -4.475 -12.239 1.00 85.50 98 VAL A CA 1
ATOM 726 C C . VAL A 1 98 ? -3.322 -3.402 -12.919 1.00 85.50 98 VAL A C 1
ATOM 728 O O . VAL A 1 98 ? -3.568 -3.046 -14.072 1.00 85.50 98 VAL A O 1
ATOM 731 N N . GLU A 1 99 ? -2.328 -2.889 -12.204 1.00 92.69 99 GLU A N 1
ATOM 732 C CA . GLU A 1 99 ? -1.395 -1.875 -12.691 1.00 92.69 99 GLU A CA 1
ATOM 733 C C . GLU A 1 99 ? -0.064 -2.521 -13.093 1.00 92.69 99 GLU A C 1
ATOM 735 O O . GLU A 1 99 ? 0.416 -3.452 -12.446 1.00 92.69 99 GLU A O 1
ATOM 740 N N . ILE A 1 100 ? 0.550 -2.034 -14.173 1.00 96.19 100 ILE A N 1
ATOM 741 C CA . ILE A 1 100 ? 1.893 -2.456 -14.586 1.00 96.19 100 ILE A CA 1
ATOM 742 C C . ILE A 1 100 ? 2.905 -1.476 -13.997 1.00 96.19 100 ILE A C 1
ATOM 744 O O . ILE A 1 100 ? 2.789 -0.270 -14.201 1.00 96.19 100 ILE A O 1
ATOM 748 N N . THR A 1 101 ? 3.926 -1.991 -13.320 1.00 96.88 101 THR A N 1
ATOM 749 C CA . THR A 1 101 ? 5.002 -1.180 -12.743 1.00 96.88 101 THR A CA 1
ATOM 750 C C . THR A 1 101 ? 6.339 -1.929 -12.730 1.00 96.88 101 THR A C 1
ATOM 752 O O . THR A 1 101 ? 6.459 -3.017 -13.299 1.00 96.88 101 THR A O 1
ATOM 755 N N . LEU A 1 102 ? 7.373 -1.346 -12.122 1.00 96.75 102 LEU A N 1
ATOM 756 C CA . LEU A 1 102 ? 8.692 -1.946 -11.955 1.00 96.75 102 LEU A CA 1
ATOM 757 C C . LEU A 1 102 ? 9.063 -2.045 -10.474 1.00 96.75 102 LEU A C 1
ATOM 759 O O . LEU A 1 102 ? 8.876 -1.101 -9.711 1.00 96.75 102 LEU A O 1
ATOM 763 N N . VAL A 1 103 ? 9.661 -3.169 -10.088 1.00 96.62 103 VAL A N 1
ATOM 764 C CA . VAL A 1 103 ? 10.235 -3.392 -8.749 1.00 96.62 103 VAL A CA 1
ATOM 765 C C . VAL A 1 103 ? 11.660 -3.925 -8.873 1.00 96.62 103 VAL A C 1
ATOM 767 O O . VAL A 1 103 ? 12.045 -4.421 -9.932 1.00 96.62 103 VAL A O 1
ATOM 770 N N . GLY A 1 104 ? 12.465 -3.824 -7.813 1.00 95.81 104 GLY A N 1
ATOM 771 C CA . GLY A 1 104 ? 13.810 -4.408 -7.801 1.00 95.81 104 GLY A CA 1
ATOM 772 C C . GLY A 1 104 ? 13.768 -5.912 -8.081 1.00 95.81 104 GLY A C 1
ATOM 773 O O . GLY A 1 104 ? 12.850 -6.600 -7.635 1.00 95.81 104 GLY A O 1
ATOM 774 N N . GLU A 1 105 ? 14.753 -6.444 -8.805 1.00 94.50 105 GLU A N 1
ATOM 775 C CA . GLU A 1 105 ? 14.705 -7.838 -9.276 1.00 94.50 105 GLU A CA 1
ATOM 776 C C . GLU A 1 105 ? 14.528 -8.861 -8.141 1.00 94.50 105 GLU A C 1
ATOM 778 O O . GLU A 1 105 ? 13.742 -9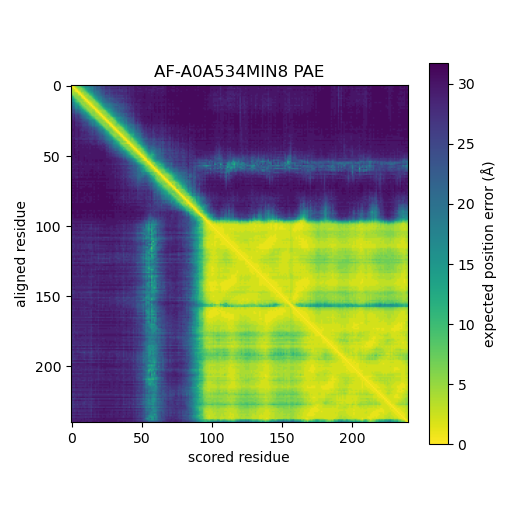.794 -8.278 1.00 94.50 105 GLU A O 1
ATOM 783 N N . ARG A 1 106 ? 15.161 -8.645 -6.982 1.00 93.06 106 ARG A N 1
ATOM 784 C CA . ARG A 1 106 ? 15.007 -9.528 -5.809 1.00 93.06 106 ARG A CA 1
ATOM 785 C C . ARG A 1 106 ? 13.626 -9.486 -5.155 1.00 93.06 106 ARG A C 1
ATOM 787 O O . ARG A 1 106 ? 13.284 -10.398 -4.413 1.00 93.06 106 ARG A O 1
ATOM 794 N N . GLN A 1 107 ? 12.861 -8.423 -5.389 1.00 93.69 107 GLN A N 1
ATOM 795 C CA . GLN A 1 107 ? 11.502 -8.256 -4.867 1.00 93.69 107 GLN A CA 1
ATOM 796 C C . GLN A 1 107 ? 10.447 -8.766 -5.852 1.00 93.69 107 GLN A C 1
ATOM 798 O O . GLN A 1 107 ? 9.285 -8.908 -5.483 1.00 93.69 107 GLN A O 1
ATOM 803 N N . ALA A 1 108 ? 10.832 -9.040 -7.103 1.00 95.88 108 ALA A N 1
ATOM 804 C CA . ALA A 1 108 ? 9.934 -9.440 -8.178 1.00 95.88 108 ALA A CA 1
ATOM 805 C C . ALA A 1 108 ? 9.500 -10.910 -8.044 1.00 95.88 108 ALA A C 1
ATOM 807 O O . ALA A 1 108 ? 9.824 -11.751 -8.881 1.00 95.88 108 ALA A O 1
ATOM 808 N N . GLN A 1 109 ? 8.751 -11.212 -6.985 1.00 97.31 109 GLN A N 1
ATOM 809 C CA . GLN A 1 109 ? 8.175 -12.522 -6.708 1.00 97.31 109 GLN A CA 1
ATOM 810 C C . GLN A 1 109 ? 6.654 -12.404 -6.584 1.00 97.31 109 GLN A C 1
ATOM 812 O O . GLN A 1 109 ? 6.138 -11.488 -5.949 1.00 97.31 109 GLN A O 1
ATOM 817 N N . VAL A 1 110 ? 5.919 -13.338 -7.191 1.00 97.69 110 VAL A N 1
ATOM 818 C CA . VAL A 1 110 ? 4.453 -13.381 -7.075 1.00 97.69 110 VAL A CA 1
ATOM 819 C C . VAL A 1 110 ? 4.048 -13.547 -5.607 1.00 97.69 110 VAL A C 1
ATOM 821 O O . VAL A 1 110 ? 4.638 -14.342 -4.881 1.00 97.69 110 VAL A O 1
ATOM 824 N N . GLY A 1 111 ? 3.044 -12.783 -5.180 1.00 96.62 111 GLY A N 1
ATOM 825 C CA . GLY A 1 111 ? 2.557 -12.733 -3.801 1.00 96.62 111 GLY A CA 1
ATOM 826 C C . GLY A 1 111 ? 3.325 -11.769 -2.896 1.00 96.62 111 GLY A C 1
ATOM 827 O O . GLY A 1 111 ? 2.849 -11.475 -1.804 1.00 96.62 111 GLY A O 1
ATOM 828 N N . HIS A 1 112 ? 4.469 -11.240 -3.337 1.00 96.88 112 HIS A N 1
ATOM 829 C CA . HIS A 1 112 ? 5.214 -10.249 -2.572 1.00 96.88 112 HIS A CA 1
ATOM 830 C C . HIS A 1 112 ? 4.430 -8.937 -2.454 1.00 96.88 112 HIS A C 1
ATOM 832 O O . HIS A 1 112 ? 3.869 -8.450 -3.438 1.00 96.88 112 HIS A O 1
ATOM 838 N N . GLU A 1 113 ? 4.423 -8.355 -1.256 1.00 96.12 113 GLU A N 1
ATOM 839 C CA . GLU A 1 113 ? 3.785 -7.073 -0.973 1.00 96.12 113 GLU A CA 1
ATOM 840 C C . GLU A 1 113 ? 4.808 -5.990 -0.671 1.00 96.12 113 GLU A C 1
ATOM 842 O O . GLU A 1 113 ? 5.801 -6.235 0.015 1.00 96.12 113 GLU A O 1
ATOM 847 N N . PHE A 1 114 ? 4.524 -4.775 -1.133 1.00 95.94 114 PHE A N 1
ATOM 848 C CA . PHE A 1 114 ? 5.354 -3.610 -0.869 1.00 95.94 114 PHE A CA 1
ATOM 849 C C . PHE A 1 114 ? 4.532 -2.332 -0.729 1.00 95.94 114 PHE A C 1
ATOM 851 O O . PHE A 1 114 ? 3.448 -2.207 -1.291 1.00 95.94 114 PHE A O 1
ATOM 858 N N . VAL A 1 115 ? 5.071 -1.357 0.002 1.00 96.25 115 VAL A N 1
ATOM 859 C CA . VAL A 1 115 ? 4.506 -0.004 0.115 1.00 96.25 115 VAL A CA 1
ATOM 860 C C . VAL A 1 115 ? 5.291 0.930 -0.789 1.00 96.25 115 VAL A C 1
ATOM 862 O O . VAL A 1 115 ? 6.511 0.983 -0.666 1.00 96.25 115 VAL A O 1
ATOM 865 N N . TYR A 1 116 ? 4.622 1.691 -1.654 1.00 95.69 116 TYR A N 1
ATOM 866 C CA . TYR A 1 116 ? 5.304 2.649 -2.523 1.00 95.69 116 TYR A CA 1
ATOM 867 C C . TYR A 1 116 ? 5.708 3.917 -1.755 1.00 95.69 116 TYR A C 1
ATOM 869 O O . TYR A 1 116 ? 4.873 4.610 -1.174 1.00 95.69 116 TYR A O 1
ATOM 877 N N . ARG A 1 117 ? 7.008 4.234 -1.756 1.00 93.81 117 ARG A N 1
ATOM 878 C CA . ARG A 1 117 ? 7.597 5.368 -1.013 1.00 93.81 117 ARG A CA 1
ATOM 879 C C . ARG A 1 117 ? 7.920 6.598 -1.865 1.00 93.81 117 ARG A C 1
ATOM 881 O O . ARG A 1 117 ? 8.534 7.533 -1.362 1.00 93.81 117 ARG A O 1
ATOM 888 N N . GLY A 1 118 ? 7.499 6.621 -3.128 1.00 94.25 118 GLY A N 1
ATOM 889 C CA . GLY A 1 118 ? 7.731 7.764 -4.006 1.00 94.25 118 GLY A CA 1
ATOM 890 C C . GLY A 1 118 ? 9.113 7.779 -4.675 1.00 94.25 118 GLY A C 1
ATOM 891 O O . GLY A 1 118 ? 9.926 6.868 -4.480 1.00 94.25 118 GLY A O 1
ATOM 892 N N . PRO A 1 119 ? 9.383 8.815 -5.489 1.00 94.94 119 PRO A N 1
ATOM 893 C CA . PRO A 1 119 ? 10.620 8.942 -6.254 1.00 94.94 119 PRO A CA 1
ATOM 894 C C . PRO A 1 119 ? 11.846 9.206 -5.372 1.00 94.94 119 PRO A C 1
ATOM 896 O O . PRO A 1 119 ? 11.780 9.975 -4.416 1.00 94.94 119 PRO A O 1
ATOM 899 N N . GLN A 1 120 ? 12.989 8.637 -5.761 1.00 94.56 120 GLN A N 1
ATOM 900 C CA . GLN A 1 120 ? 14.299 8.886 -5.148 1.00 94.56 120 GLN A CA 1
ATOM 901 C C . GLN A 1 120 ? 15.196 9.738 -6.068 1.00 94.56 120 GLN A C 1
ATOM 903 O O . GLN A 1 120 ? 14.925 9.829 -7.274 1.00 94.56 120 GLN A O 1
ATOM 908 N N . PRO A 1 121 ? 16.258 10.390 -5.553 1.00 93.44 121 PRO A N 1
ATOM 909 C CA . PRO A 1 121 ? 17.168 11.203 -6.368 1.00 93.44 121 PRO A CA 1
ATOM 910 C C . PRO A 1 121 ? 17.748 10.464 -7.587 1.00 93.44 121 PRO A C 1
ATOM 912 O O . PRO A 1 121 ? 17.846 11.043 -8.672 1.00 93.44 121 PRO A O 1
ATOM 915 N N . GLU A 1 122 ? 18.043 9.174 -7.442 1.00 92.56 122 GLU A N 1
ATOM 916 C CA . GLU A 1 122 ? 18.571 8.268 -8.469 1.00 92.56 122 GLU A CA 1
ATOM 917 C C . GLU A 1 122 ? 17.568 8.019 -9.608 1.00 92.56 122 GLU A C 1
ATOM 919 O O . GLU A 1 122 ? 17.952 7.619 -10.708 1.00 92.56 122 GLU A O 1
ATOM 924 N N . CYS A 1 123 ? 16.276 8.287 -9.385 1.00 93.81 123 CYS A N 1
ATOM 925 C CA . CYS A 1 123 ? 15.238 8.157 -10.405 1.00 93.81 123 CYS A CA 1
ATOM 926 C C . CYS A 1 123 ? 15.259 9.308 -11.423 1.00 93.81 123 CYS A C 1
ATOM 928 O O . CYS A 1 123 ? 14.669 9.169 -12.497 1.00 93.81 123 CYS A O 1
ATOM 930 N N . ARG A 1 124 ? 15.916 10.440 -11.124 1.00 92.88 124 ARG A N 1
ATOM 931 C CA . ARG A 1 124 ? 15.956 11.617 -12.015 1.00 92.88 124 ARG A CA 1
ATOM 932 C C . ARG A 1 124 ? 16.481 11.293 -13.425 1.00 92.88 124 ARG A C 1
ATOM 934 O O . ARG A 1 124 ? 15.785 11.647 -14.375 1.00 92.88 124 ARG A O 1
ATOM 941 N N . PRO A 1 125 ? 17.627 10.603 -13.600 1.00 94.00 125 PRO A N 1
ATOM 942 C CA . PRO A 1 125 ? 18.126 10.220 -14.926 1.00 94.00 125 PRO A CA 1
ATOM 943 C C . PRO A 1 125 ? 17.466 8.958 -15.521 1.00 94.00 125 PRO A C 1
ATOM 945 O O . PRO A 1 125 ? 17.858 8.517 -16.601 1.00 94.00 125 PRO A O 1
ATOM 948 N N . CYS A 1 126 ? 16.499 8.327 -14.843 1.00 94.31 126 CYS A N 1
ATOM 949 C CA . CYS A 1 126 ? 15.963 7.030 -15.262 1.00 94.31 126 CYS A CA 1
ATOM 950 C C . CYS A 1 126 ? 15.022 7.141 -16.476 1.00 94.31 126 CYS A C 1
ATOM 952 O O . CYS A 1 126 ? 14.002 7.834 -16.439 1.00 94.31 126 CYS A O 1
ATOM 954 N N . LYS A 1 127 ? 15.322 6.377 -17.537 1.00 93.56 127 LYS A N 1
ATOM 955 C CA . LYS A 1 127 ? 14.554 6.361 -18.798 1.00 93.56 127 LYS A CA 1
ATOM 956 C C . LYS A 1 127 ? 13.142 5.786 -18.655 1.00 93.56 127 LYS A C 1
ATOM 958 O O . LYS A 1 127 ? 12.245 6.195 -19.380 1.00 93.56 127 LYS A O 1
ATOM 963 N N . VAL A 1 128 ? 12.942 4.857 -17.720 1.00 94.38 128 VAL A N 1
ATOM 964 C CA . VAL A 1 128 ? 11.657 4.166 -17.495 1.00 94.38 128 VAL A CA 1
ATOM 965 C C . VAL A 1 128 ? 10.918 4.672 -16.253 1.00 94.38 128 VAL A C 1
ATOM 967 O O . VAL A 1 128 ? 9.996 4.022 -15.768 1.00 94.38 128 VAL A O 1
ATOM 970 N N . ARG A 1 129 ? 11.289 5.851 -15.730 1.00 94.31 129 ARG A N 1
ATOM 971 C CA . ARG A 1 129 ? 10.728 6.396 -14.482 1.00 94.31 129 ARG A CA 1
ATOM 972 C C . ARG A 1 129 ? 9.204 6.536 -14.505 1.00 94.31 129 ARG A C 1
ATOM 974 O O . ARG A 1 129 ? 8.578 6.307 -13.486 1.00 94.31 129 ARG A O 1
ATOM 981 N N . ALA A 1 130 ? 8.607 6.870 -15.650 1.00 93.50 130 ALA A N 1
ATOM 982 C CA . ALA A 1 130 ? 7.160 7.067 -15.750 1.00 93.50 130 ALA A CA 1
ATOM 983 C C . ALA A 1 130 ? 6.374 5.789 -15.418 1.00 93.50 130 ALA A C 1
ATOM 985 O O . ALA A 1 130 ? 5.374 5.858 -14.719 1.00 93.50 130 ALA A O 1
ATOM 986 N N . ALA A 1 131 ? 6.868 4.628 -15.857 1.00 93.62 131 ALA A N 1
ATOM 987 C CA . ALA A 1 131 ? 6.263 3.334 -15.544 1.00 93.62 131 ALA A CA 1
ATOM 988 C C . ALA A 1 131 ? 6.599 2.834 -14.128 1.00 93.62 131 ALA A C 1
ATOM 990 O O . ALA A 1 131 ? 5.956 1.920 -13.638 1.00 93.62 131 ALA A O 1
ATOM 991 N N . CYS A 1 132 ? 7.631 3.389 -13.485 1.00 93.62 132 CYS A N 1
ATOM 992 C CA . CYS A 1 132 ? 8.065 3.001 -12.140 1.00 93.62 132 CYS A CA 1
ATOM 993 C C . CYS A 1 132 ? 7.453 3.877 -11.033 1.00 93.62 132 CYS A C 1
ATOM 995 O O . CYS A 1 132 ? 7.528 3.512 -9.865 1.00 93.62 132 CYS A O 1
ATOM 997 N N . LEU A 1 133 ? 6.957 5.067 -11.382 1.00 94.19 133 LEU A N 1
ATOM 998 C CA . LEU A 1 133 ? 6.500 6.096 -10.443 1.00 94.19 133 LEU A CA 1
ATOM 999 C C . LEU A 1 133 ? 4.997 6.384 -10.587 1.00 94.19 133 LEU A C 1
ATOM 1001 O O . LEU A 1 133 ? 4.556 7.496 -10.297 1.00 94.19 133 LEU A O 1
ATOM 1005 N N . ASN A 1 134 ? 4.238 5.415 -11.093 1.00 93.56 134 ASN A N 1
ATOM 1006 C CA . ASN A 1 134 ? 2.808 5.529 -11.375 1.00 93.56 134 ASN A CA 1
ATOM 1007 C C . ASN A 1 134 ? 1.912 5.175 -10.179 1.00 93.56 134 ASN A C 1
ATOM 1009 O O . ASN A 1 134 ? 0.751 5.573 -10.162 1.00 93.56 134 ASN A O 1
ATOM 1013 N N . GLN A 1 135 ? 2.463 4.532 -9.150 1.00 94.88 135 GLN A N 1
ATOM 1014 C CA . GLN A 1 135 ? 1.726 4.169 -7.944 1.00 94.88 135 GLN A CA 1
ATOM 1015 C C . GLN A 1 135 ? 1.446 5.366 -7.024 1.00 94.88 135 GLN A C 1
ATOM 1017 O O . GLN A 1 135 ? 2.221 6.322 -6.928 1.00 94.88 135 GLN A O 1
ATOM 1022 N N . ALA A 1 136 ? 0.368 5.266 -6.249 1.00 93.75 136 ALA A N 1
ATOM 1023 C CA . ALA A 1 136 ? 0.039 6.221 -5.197 1.00 93.75 136 ALA A CA 1
ATOM 1024 C C . ALA A 1 136 ? 0.953 6.074 -3.965 1.00 93.75 136 ALA A C 1
ATOM 1026 O O . ALA A 1 136 ? 1.200 4.970 -3.469 1.00 93.75 136 ALA A O 1
ATOM 1027 N N . LEU A 1 137 ? 1.448 7.211 -3.461 1.00 94.00 137 LEU A N 1
ATOM 1028 C CA . LEU A 1 137 ? 2.358 7.286 -2.316 1.00 94.00 137 LEU A CA 1
ATOM 1029 C C . LEU A 1 137 ? 1.725 6.697 -1.050 1.00 94.00 137 LEU A C 1
ATOM 1031 O O . LEU A 1 137 ? 0.569 6.965 -0.734 1.00 94.00 137 LEU A O 1
ATOM 1035 N N . GLY A 1 138 ? 2.508 5.913 -0.312 1.00 93.81 138 GLY A N 1
ATOM 1036 C CA . GLY A 1 138 ? 2.107 5.352 0.973 1.00 93.81 138 GLY A CA 1
ATOM 1037 C C . GLY A 1 138 ? 1.140 4.176 0.866 1.00 93.81 138 GLY A C 1
ATOM 1038 O O . GLY A 1 138 ? 0.880 3.554 1.889 1.00 93.81 138 GLY A O 1
ATOM 1039 N N . GLN A 1 139 ? 0.650 3.830 -0.329 1.00 95.38 139 GLN A N 1
ATOM 1040 C CA . GLN A 1 139 ? -0.226 2.678 -0.532 1.00 95.38 139 GLN A CA 1
ATOM 1041 C C . GLN A 1 139 ? 0.567 1.381 -0.690 1.00 95.38 139 GLN A C 1
ATOM 1043 O O . GLN A 1 139 ? 1.725 1.373 -1.126 1.00 95.38 139 GLN A O 1
ATOM 1048 N N . ARG A 1 140 ? -0.075 0.272 -0.321 1.00 96.12 140 ARG A N 1
ATOM 1049 C CA . ARG A 1 140 ? 0.470 -1.078 -0.397 1.00 96.12 140 ARG A CA 1
ATOM 1050 C C . ARG A 1 140 ? -0.081 -1.826 -1.600 1.00 96.12 140 ARG A C 1
ATOM 1052 O O . ARG A 1 140 ? -1.278 -1.794 -1.880 1.00 96.12 140 ARG A O 1
ATOM 1059 N N . TYR A 1 141 ? 0.813 -2.545 -2.257 1.00 96.69 141 TYR A N 1
ATOM 1060 C CA . TYR A 1 141 ? 0.571 -3.282 -3.483 1.00 96.69 141 TYR A CA 1
ATOM 1061 C C . TYR A 1 141 ? 1.040 -4.721 -3.327 1.00 96.69 141 TYR A C 1
ATOM 1063 O O . TYR A 1 141 ? 2.032 -4.977 -2.643 1.00 96.69 141 TYR A O 1
ATOM 1071 N N . ARG A 1 142 ? 0.362 -5.649 -4.001 1.00 97.06 142 ARG A N 1
ATOM 1072 C CA . ARG A 1 142 ? 0.748 -7.060 -4.093 1.00 97.06 142 ARG A CA 1
ATOM 1073 C C . ARG A 1 142 ? 1.085 -7.416 -5.532 1.00 97.06 142 ARG A C 1
ATOM 1075 O O . ARG A 1 142 ? 0.313 -7.126 -6.442 1.00 97.06 142 ARG A O 1
ATOM 1082 N N . ILE A 1 143 ? 2.212 -8.091 -5.737 1.00 97.88 143 ILE A N 1
ATOM 1083 C CA . ILE A 1 143 ? 2.636 -8.578 -7.052 1.00 97.88 143 ILE A CA 1
ATOM 1084 C C . ILE A 1 143 ? 1.785 -9.786 -7.447 1.00 97.88 143 ILE A C 1
ATOM 1086 O O . ILE A 1 143 ? 1.811 -10.825 -6.785 1.00 97.88 143 ILE A O 1
ATOM 1090 N N . LYS A 1 144 ? 1.062 -9.673 -8.560 1.00 97.62 144 LYS A N 1
ATOM 1091 C CA . LYS A 1 144 ? 0.224 -10.745 -9.119 1.00 97.62 144 LYS A CA 1
ATOM 1092 C C . LYS A 1 144 ? 0.926 -11.514 -10.221 1.00 97.62 144 LYS A C 1
ATOM 1094 O O . LYS A 1 144 ? 0.755 -12.726 -10.326 1.00 97.62 144 LYS A O 1
ATOM 1099 N N . ARG A 1 145 ? 1.737 -10.827 -11.025 1.00 97.62 145 ARG A N 1
ATOM 1100 C CA . ARG A 1 145 ? 2.496 -11.446 -12.114 1.00 97.62 145 ARG A CA 1
ATOM 1101 C C . ARG A 1 145 ? 3.839 -10.761 -12.288 1.00 97.62 145 ARG A C 1
ATOM 1103 O O . ARG A 1 145 ? 3.953 -9.546 -12.170 1.00 97.62 145 ARG A O 1
ATOM 1110 N N . VAL A 1 146 ? 4.848 -11.557 -12.607 1.00 97.88 146 VAL A N 1
ATOM 1111 C CA . VAL A 1 146 ? 6.198 -11.091 -12.913 1.00 97.88 146 VAL A CA 1
ATOM 1112 C C . VAL A 1 146 ? 6.436 -11.318 -14.399 1.00 97.88 146 VAL A C 1
ATOM 1114 O O . VAL A 1 146 ? 6.233 -12.426 -14.893 1.00 97.88 146 VAL A O 1
ATOM 1117 N N . ARG A 1 147 ? 6.818 -10.268 -15.126 1.00 97.00 147 ARG A N 1
ATOM 1118 C CA . ARG A 1 147 ? 7.113 -10.356 -16.559 1.00 97.00 147 ARG A CA 1
ATOM 1119 C C . ARG A 1 147 ? 8.601 -10.609 -16.775 1.00 97.00 147 ARG A C 1
ATOM 1121 O O . ARG A 1 147 ? 9.444 -10.190 -15.976 1.00 97.00 147 ARG A O 1
ATOM 1128 N N . ASP A 1 148 ? 8.936 -11.251 -17.889 1.00 95.62 148 ASP A N 1
ATOM 1129 C CA . ASP A 1 148 ? 10.331 -11.473 -18.273 1.00 95.62 148 ASP A CA 1
ATOM 1130 C C . ASP A 1 148 ? 10.927 -10.275 -19.026 1.00 95.62 148 ASP A C 1
ATOM 1132 O O . ASP A 1 148 ? 11.413 -10.370 -20.147 1.00 95.62 148 ASP A O 1
ATOM 1136 N N . VAL A 1 149 ? 10.804 -9.096 -18.416 1.00 96.06 149 VAL A N 1
ATOM 1137 C CA . VAL A 1 149 ? 11.349 -7.839 -18.931 1.00 96.06 149 VAL A CA 1
ATOM 1138 C C . VAL A 1 149 ? 12.051 -7.131 -17.786 1.00 96.06 149 VAL A C 1
ATOM 1140 O O . VAL A 1 149 ? 11.468 -6.931 -16.717 1.00 96.06 149 VAL A O 1
ATOM 1143 N N . THR A 1 150 ? 13.301 -6.738 -18.011 1.00 95.88 150 THR A N 1
ATOM 1144 C CA . THR A 1 150 ? 14.119 -6.049 -17.008 1.00 95.88 150 THR A CA 1
ATOM 1145 C C . THR A 1 150 ? 14.743 -4.783 -17.559 1.00 95.88 150 THR A C 1
ATOM 1147 O O . THR A 1 150 ? 15.096 -4.723 -18.736 1.00 95.88 150 THR A O 1
ATOM 1150 N N . HIS A 1 151 ? 14.953 -3.810 -16.682 1.00 95.62 151 HIS A N 1
ATOM 1151 C CA . HIS A 1 151 ? 15.598 -2.543 -16.989 1.00 95.62 151 HIS A CA 1
ATOM 1152 C C . HIS A 1 151 ? 16.709 -2.245 -15.972 1.00 95.62 151 HIS A C 1
ATOM 1154 O O . HIS A 1 151 ? 16.565 -2.599 -14.798 1.00 95.62 151 HIS A O 1
ATOM 1160 N N . PRO A 1 152 ? 17.795 -1.567 -16.383 1.00 94.69 152 PRO A N 1
ATOM 1161 C CA . PRO A 1 152 ? 18.801 -1.072 -15.452 1.00 94.69 152 PRO A CA 1
ATOM 1162 C C . PRO A 1 152 ? 18.189 -0.129 -14.408 1.00 94.69 152 PRO A C 1
ATOM 1164 O O . PRO A 1 152 ? 17.396 0.752 -14.752 1.00 94.69 152 PRO A O 1
ATOM 1167 N N . CYS A 1 153 ? 18.568 -0.294 -13.142 1.00 94.75 153 CYS A N 1
ATOM 1168 C CA . CYS A 1 153 ? 18.067 0.512 -12.032 1.00 94.75 153 CYS A CA 1
ATOM 1169 C C . CYS A 1 153 ? 19.197 0.885 -11.070 1.00 94.75 153 CYS A C 1
ATOM 1171 O O . CYS A 1 153 ? 19.750 0.024 -10.398 1.00 94.75 153 CYS A O 1
ATOM 1173 N N . LEU A 1 154 ? 19.490 2.181 -10.950 1.00 91.69 154 LEU A N 1
ATOM 1174 C CA . LEU A 1 154 ? 20.539 2.687 -10.053 1.00 91.69 154 LEU A CA 1
ATOM 1175 C C . LEU A 1 154 ? 20.200 2.522 -8.563 1.00 91.69 154 LEU A C 1
ATOM 1177 O O . LEU A 1 154 ? 21.096 2.538 -7.730 1.00 91.69 154 LEU A O 1
ATOM 1181 N N . LEU A 1 155 ? 18.915 2.370 -8.237 1.00 91.25 155 LEU A N 1
ATOM 1182 C CA . LEU A 1 155 ? 18.438 2.247 -6.861 1.00 91.25 155 LEU A CA 1
ATOM 1183 C C . LEU A 1 155 ? 18.445 0.794 -6.355 1.00 91.25 155 LEU A C 1
ATOM 1185 O O . LEU A 1 155 ? 18.705 0.548 -5.185 1.00 91.25 155 LEU A O 1
ATOM 1189 N N . ASN A 1 156 ? 18.145 -0.175 -7.225 1.00 86.06 156 ASN A N 1
ATOM 1190 C CA . ASN A 1 156 ? 17.821 -1.545 -6.822 1.00 86.06 156 ASN A CA 1
ATOM 1191 C C . ASN A 1 156 ? 18.823 -2.566 -7.369 1.00 86.06 156 ASN A C 1
ATOM 1193 O O . ASN A 1 156 ? 18.488 -3.295 -8.298 1.00 86.06 156 ASN A O 1
ATOM 1197 N N . GLU A 1 157 ? 20.030 -2.634 -6.800 1.00 79.38 157 GLU A N 1
ATOM 1198 C CA . GLU A 1 157 ? 21.069 -3.610 -7.200 1.00 79.38 157 GLU A CA 1
ATOM 1199 C C . GLU A 1 157 ? 21.210 -3.765 -8.715 1.00 79.38 157 GLU A C 1
ATOM 1201 O O . GLU A 1 157 ? 21.228 -4.864 -9.264 1.00 79.38 157 GLU A O 1
ATOM 1206 N N . GLU A 1 158 ? 21.247 -2.621 -9.393 1.00 84.69 158 GLU A N 1
ATOM 1207 C CA . GLU A 1 158 ? 21.464 -2.498 -10.831 1.00 84.69 158 GLU A CA 1
ATOM 1208 C C . GLU A 1 158 ? 20.305 -2.973 -11.728 1.00 84.69 158 GLU A C 1
ATOM 1210 O O . GLU A 1 158 ? 20.288 -2.597 -12.904 1.00 84.69 158 GLU A O 1
ATOM 1215 N N . ARG A 1 159 ? 19.289 -3.704 -11.230 1.00 93.94 159 ARG A N 1
ATOM 1216 C CA . ARG A 1 159 ? 18.182 -4.231 -12.062 1.00 93.94 159 ARG A CA 1
ATOM 1217 C C . ARG A 1 159 ? 16.794 -4.126 -11.423 1.00 93.94 159 ARG A C 1
ATOM 1219 O O . ARG A 1 159 ? 16.543 -4.539 -10.293 1.00 93.94 159 ARG A O 1
ATOM 1226 N N . ALA A 1 160 ? 15.842 -3.650 -12.224 1.00 96.19 160 ALA A N 1
ATOM 1227 C CA . ALA A 1 160 ? 14.412 -3.701 -11.942 1.00 96.19 160 ALA A CA 1
ATOM 1228 C C . ALA A 1 160 ? 13.688 -4.594 -12.960 1.00 96.19 160 ALA A C 1
ATOM 1230 O O . ALA A 1 160 ? 14.083 -4.671 -14.126 1.00 96.19 160 ALA A O 1
ATOM 1231 N N . ARG A 1 161 ? 12.614 -5.253 -12.530 1.00 97.19 161 ARG A N 1
ATOM 1232 C CA . ARG A 1 161 ? 11.791 -6.156 -13.338 1.00 97.19 161 ARG A CA 1
ATOM 1233 C C . ARG A 1 161 ? 10.365 -5.627 -13.435 1.00 97.19 161 ARG A C 1
ATOM 1235 O O . ARG A 1 161 ? 9.839 -5.074 -12.470 1.00 97.19 161 ARG A O 1
ATOM 1242 N N . VAL A 1 162 ? 9.757 -5.790 -14.607 1.00 97.75 162 VAL A N 1
ATOM 1243 C CA . VAL A 1 162 ? 8.369 -5.384 -14.854 1.00 97.75 162 VAL A CA 1
ATOM 1244 C C . VAL A 1 162 ? 7.418 -6.369 -14.176 1.00 97.75 162 VAL A C 1
ATOM 1246 O O . VAL A 1 162 ? 7.543 -7.586 -14.339 1.00 97.75 162 VAL A O 1
ATOM 1249 N N . VAL A 1 163 ? 6.450 -5.846 -13.432 1.00 98.00 163 VAL A N 1
ATOM 1250 C CA . VAL A 1 163 ? 5.468 -6.618 -12.668 1.00 98.00 163 VAL A CA 1
ATOM 1251 C C . VAL A 1 163 ? 4.067 -6.048 -12.842 1.00 98.00 163 VAL A C 1
ATOM 1253 O O . VAL A 1 163 ? 3.887 -4.872 -13.149 1.00 98.00 163 VAL A O 1
ATOM 1256 N N . GLU A 1 164 ? 3.072 -6.899 -12.640 1.00 97.50 164 GLU A N 1
ATOM 1257 C CA . GLU A 1 164 ? 1.681 -6.501 -12.458 1.00 97.50 164 GLU A CA 1
ATOM 1258 C C . GLU A 1 164 ? 1.326 -6.562 -10.989 1.00 97.50 164 GLU A C 1
ATOM 1260 O O . GLU A 1 164 ? 1.600 -7.565 -10.318 1.00 97.50 164 GLU A O 1
ATOM 1265 N N . VAL A 1 165 ? 0.705 -5.495 -10.512 1.00 97.44 165 VAL A N 1
ATOM 1266 C CA . VAL A 1 165 ? 0.357 -5.309 -9.115 1.00 97.44 165 VAL A CA 1
ATOM 1267 C C . VAL A 1 165 ? -1.119 -4.987 -8.960 1.00 97.44 165 VAL A C 1
ATOM 1269 O O . VAL A 1 165 ? -1.748 -4.427 -9.853 1.00 97.44 165 VAL A O 1
ATOM 1272 N N . GLU A 1 166 ? -1.658 -5.339 -7.805 1.00 96.12 166 GLU A N 1
ATOM 1273 C CA . GLU A 1 166 ? -2.970 -4.894 -7.340 1.00 96.12 166 GLU A CA 1
ATOM 1274 C C . GLU A 1 166 ? -2.814 -4.160 -6.008 1.00 96.12 166 GLU A C 1
ATOM 1276 O O . GLU A 1 166 ? -1.842 -4.392 -5.281 1.00 96.12 166 GLU A O 1
ATOM 1281 N N . LEU A 1 167 ? -3.781 -3.309 -5.666 1.00 95.25 167 LEU A N 1
ATOM 1282 C CA . LEU A 1 167 ? -3.857 -2.732 -4.329 1.00 95.25 167 LEU A CA 1
ATOM 1283 C C . LEU A 1 167 ? -4.100 -3.834 -3.296 1.00 95.25 167 LEU A C 1
ATOM 1285 O O . LEU A 1 167 ? -4.967 -4.689 -3.467 1.00 95.25 167 LEU A O 1
ATOM 1289 N N . ALA A 1 168 ? -3.352 -3.776 -2.199 1.00 95.19 168 ALA A N 1
ATOM 1290 C CA . ALA A 1 168 ? -3.474 -4.703 -1.081 1.00 95.19 168 ALA A CA 1
ATOM 1291 C C . ALA A 1 168 ? -3.537 -3.936 0.250 1.00 95.19 168 ALA A C 1
ATOM 1293 O O . ALA A 1 168 ? -2.594 -4.027 1.046 1.00 95.19 168 ALA A O 1
ATOM 1294 N N . PRO A 1 169 ? -4.610 -3.159 0.506 1.00 94.38 169 PRO A N 1
ATOM 1295 C CA . PRO A 1 169 ? -4.763 -2.436 1.763 1.00 94.38 169 PRO A CA 1
ATOM 1296 C C . PRO A 1 169 ? -4.597 -3.374 2.974 1.00 94.38 169 PRO A C 1
ATOM 1298 O O . PRO A 1 169 ? -5.077 -4.510 2.937 1.00 94.38 169 PRO A O 1
ATOM 1301 N N . PRO A 1 170 ? -3.885 -2.959 4.033 1.00 95.00 170 PRO A N 1
ATOM 1302 C CA . PRO A 1 170 ? -3.830 -3.716 5.281 1.00 95.00 170 PRO A CA 1
ATOM 1303 C C . PRO A 1 170 ? -5.141 -3.656 6.048 1.00 95.00 170 PRO A C 1
ATOM 1305 O O . PRO A 1 170 ? -5.915 -2.716 5.911 1.00 95.00 170 PRO A O 1
ATOM 1308 N N . GLU A 1 171 ? -5.335 -4.630 6.931 1.00 95.12 171 GLU A N 1
ATOM 1309 C CA . GLU A 1 171 ? -6.240 -4.450 8.059 1.00 95.12 171 GLU A CA 1
ATOM 1310 C C . GLU A 1 171 ? -5.680 -3.391 9.006 1.00 95.12 171 GLU A C 1
ATOM 1312 O O . GLU A 1 171 ? -4.464 -3.276 9.198 1.00 95.12 171 GLU A O 1
ATOM 1317 N N . ALA A 1 172 ? -6.579 -2.628 9.612 1.00 96.44 172 ALA A N 1
ATOM 1318 C CA . ALA A 1 172 ? -6.232 -1.573 10.546 1.00 96.44 172 ALA A CA 1
ATOM 1319 C C . ALA A 1 172 ? -7.140 -1.637 11.771 1.00 96.44 172 ALA A C 1
ATOM 1321 O O . ALA A 1 172 ? -8.294 -2.057 11.689 1.00 96.44 172 ALA A O 1
ATOM 1322 N N . SER A 1 173 ? -6.628 -1.198 12.916 1.00 96.25 173 SER A N 1
ATOM 1323 C CA . SER A 1 173 ? -7.472 -0.922 14.073 1.00 96.25 173 SER A CA 1
ATOM 1324 C C . SER A 1 173 ? -8.088 0.462 13.922 1.00 96.25 173 SER A C 1
ATOM 1326 O O . SER A 1 173 ? -7.371 1.427 13.640 1.00 96.25 173 SER A O 1
ATOM 1328 N N . LEU A 1 174 ? -9.383 0.575 14.177 1.00 96.50 174 LEU A N 1
ATOM 1329 C CA . LEU A 1 174 ? -10.105 1.842 14.158 1.00 96.50 174 LEU A CA 1
ATOM 1330 C C . LEU A 1 174 ? -10.786 2.077 15.511 1.00 96.50 174 LEU A C 1
ATOM 1332 O O . LEU A 1 174 ? -11.161 1.111 16.178 1.00 96.50 174 LEU A O 1
ATOM 1336 N N . PRO A 1 175 ? -10.989 3.339 15.928 1.00 95.62 175 PRO A N 1
ATOM 1337 C CA . PRO A 1 175 ? -11.855 3.639 17.061 1.00 95.62 175 PRO A CA 1
ATOM 1338 C C . PRO A 1 175 ? -13.255 3.070 16.817 1.00 95.62 175 PRO A C 1
ATOM 1340 O O . PRO A 1 175 ? -13.837 3.326 15.762 1.00 95.62 175 PRO A O 1
ATOM 1343 N N . SER A 1 176 ? -13.833 2.373 17.797 1.00 94.94 176 SER A N 1
ATOM 1344 C CA . SER A 1 176 ? -15.124 1.672 17.643 1.00 94.94 176 SER A CA 1
ATOM 1345 C C . SER A 1 176 ? -16.248 2.583 17.138 1.00 94.94 176 SER A C 1
ATOM 1347 O O . SER A 1 176 ? -17.064 2.190 16.314 1.00 94.94 176 SER A O 1
ATOM 1349 N N . ARG A 1 177 ? -16.244 3.854 17.558 1.00 93.62 177 ARG A N 1
ATOM 1350 C CA . ARG A 1 177 ? -17.208 4.880 17.116 1.00 93.62 177 ARG A CA 1
ATOM 1351 C C . ARG A 1 177 ? -17.090 5.285 15.638 1.00 93.62 177 ARG A C 1
ATOM 1353 O O . ARG A 1 177 ? -18.026 5.860 15.097 1.00 93.62 177 ARG A O 1
ATOM 1360 N N . ALA A 1 178 ? -15.924 5.081 15.030 1.00 91.81 178 ALA A N 1
ATOM 1361 C CA . ALA A 1 178 ? -15.613 5.475 13.655 1.00 91.81 178 ALA A CA 1
ATOM 1362 C C . ALA A 1 178 ? -15.648 4.282 12.685 1.00 91.81 178 ALA A C 1
ATOM 1364 O O . ALA A 1 178 ? -15.725 4.474 11.472 1.00 91.81 178 ALA A O 1
ATOM 1365 N N . ALA A 1 179 ? -15.608 3.057 13.212 1.00 93.38 179 ALA A N 1
ATOM 1366 C CA . ALA A 1 179 ? -15.673 1.818 12.455 1.00 93.38 179 ALA A CA 1
ATOM 1367 C C . ALA A 1 179 ? -17.120 1.502 12.042 1.00 93.38 179 ALA A C 1
ATOM 1369 O O . ALA A 1 179 ? -17.764 0.612 12.585 1.00 93.38 179 ALA A O 1
ATOM 1370 N N . ILE A 1 180 ? -17.643 2.272 11.091 1.00 95.06 180 ILE A N 1
ATOM 1371 C CA . ILE A 1 180 ? -18.959 2.045 10.491 1.00 95.06 180 ILE A CA 1
ATOM 1372 C C . ILE A 1 180 ? -18.733 1.501 9.086 1.00 95.06 180 ILE A C 1
ATOM 1374 O O . ILE A 1 180 ? -18.034 2.133 8.293 1.00 95.06 180 ILE A O 1
ATOM 1378 N N . GLU A 1 181 ? -19.326 0.351 8.765 1.00 95.12 181 GLU A N 1
ATOM 1379 C CA . GLU A 1 181 ? -19.215 -0.236 7.430 1.00 95.12 181 GLU A CA 1
ATOM 1380 C C . GLU A 1 181 ? -19.655 0.759 6.353 1.00 95.12 181 GLU A C 1
ATOM 1382 O O . GLU A 1 181 ? -20.712 1.388 6.413 1.00 95.12 181 GLU A O 1
ATOM 1387 N N . GLY A 1 182 ? -18.776 0.946 5.379 1.00 93.50 182 GLY A N 1
ATOM 1388 C CA . GLY A 1 182 ? -18.924 1.888 4.289 1.00 93.50 182 GLY A CA 1
ATOM 1389 C C . GLY A 1 182 ? -18.660 3.357 4.581 1.00 93.50 182 GLY A C 1
ATOM 1390 O O . GLY A 1 182 ? -18.638 4.161 3.638 1.00 93.50 182 GLY A O 1
ATOM 1391 N N . ALA A 1 183 ? -18.349 3.718 5.823 1.00 93.81 183 ALA A N 1
ATOM 1392 C CA . ALA A 1 183 ? -17.834 5.044 6.118 1.00 93.81 183 ALA A CA 1
ATOM 1393 C C . ALA A 1 183 ? -16.482 5.272 5.428 1.00 93.81 183 ALA A C 1
ATOM 1395 O O . ALA A 1 183 ? -15.642 4.375 5.327 1.00 93.81 183 ALA A O 1
ATOM 1396 N N . VAL A 1 184 ? -16.277 6.503 4.960 1.00 95.06 184 VAL A N 1
ATOM 1397 C CA . VAL A 1 184 ? -14.978 6.991 4.494 1.00 95.06 184 VAL A CA 1
ATOM 1398 C C . VAL A 1 184 ? -14.458 7.952 5.548 1.00 95.06 184 VAL A C 1
ATOM 1400 O O . VAL A 1 184 ? -15.129 8.930 5.875 1.00 95.06 184 VAL A O 1
ATOM 1403 N N . LEU A 1 185 ? -13.273 7.678 6.077 1.00 94.81 185 LEU A N 1
ATOM 1404 C CA . LEU A 1 185 ? -12.660 8.453 7.149 1.00 94.81 185 LEU A CA 1
ATOM 1405 C C . LEU A 1 185 ? -11.204 8.773 6.831 1.00 94.81 185 LEU A C 1
ATOM 1407 O O . LEU A 1 185 ? -10.564 8.110 6.017 1.00 94.81 185 LEU A O 1
ATOM 1411 N N . SER A 1 186 ? -10.692 9.815 7.475 1.00 95.19 186 SER A N 1
ATOM 1412 C CA . SER A 1 186 ? -9.264 10.113 7.487 1.00 95.19 186 SER A CA 1
ATOM 1413 C C . SER A 1 186 ? -8.607 9.259 8.565 1.00 95.19 186 SER A C 1
ATOM 1415 O O . SER A 1 186 ? -9.037 9.301 9.718 1.00 95.19 186 SER A O 1
ATOM 1417 N N . TYR A 1 187 ? -7.620 8.444 8.198 1.00 94.88 187 TYR A N 1
ATOM 1418 C CA . TYR A 1 187 ? -6.985 7.526 9.134 1.00 94.88 187 TYR A CA 1
ATOM 1419 C C . TYR A 1 187 ? -6.218 8.294 10.213 1.00 94.88 187 TYR A C 1
ATOM 1421 O O . TYR A 1 187 ? -5.297 9.064 9.924 1.00 94.88 187 TYR A O 1
ATOM 1429 N N . GLU A 1 188 ? -6.574 8.043 11.468 1.00 92.31 188 GLU A N 1
ATOM 1430 C CA . GLU A 1 188 ? -5.888 8.583 12.635 1.00 92.31 188 GLU A CA 1
ATOM 1431 C C . GLU A 1 188 ? -4.992 7.508 13.242 1.00 92.31 188 GLU A C 1
ATOM 1433 O O . GLU A 1 188 ? -5.434 6.414 13.593 1.00 92.31 188 GLU A O 1
ATOM 1438 N N . LYS A 1 189 ? -3.705 7.825 13.387 1.00 89.62 189 LYS A N 1
ATOM 1439 C CA . LYS A 1 189 ? -2.747 6.907 13.995 1.00 89.62 189 LYS A CA 1
ATOM 1440 C C . LYS A 1 189 ? -2.912 6.886 15.511 1.00 89.62 189 LYS A C 1
ATOM 1442 O O . LYS A 1 189 ? -2.866 7.926 16.164 1.00 89.62 189 LYS A O 1
ATOM 1447 N N . ILE A 1 190 ? -2.966 5.683 16.074 1.00 91.25 190 ILE A N 1
ATOM 1448 C CA . ILE A 1 190 ? -2.933 5.479 17.522 1.00 91.25 190 ILE A CA 1
ATOM 1449 C C . ILE A 1 190 ? -1.513 5.732 18.035 1.00 91.25 190 ILE A C 1
ATOM 1451 O O . ILE A 1 190 ? -0.543 5.131 17.567 1.00 91.25 190 ILE A O 1
ATOM 1455 N N . VAL A 1 191 ? -1.382 6.611 19.026 1.00 89.81 191 VAL A N 1
ATOM 1456 C CA . VAL A 1 191 ? -0.100 6.892 19.679 1.00 89.81 191 VAL A CA 1
ATOM 1457 C C . VAL A 1 191 ? 0.164 5.807 20.725 1.00 89.81 191 VAL A C 1
ATOM 1459 O O . VAL A 1 191 ? -0.278 5.897 21.865 1.00 89.81 191 VAL A O 1
ATOM 1462 N N . CYS A 1 192 ? 0.866 4.747 20.324 1.00 90.12 192 CYS A N 1
ATOM 1463 C CA . CYS A 1 192 ? 1.258 3.652 21.208 1.00 90.12 192 CYS A CA 1
ATOM 1464 C C . CYS A 1 192 ? 2.690 3.202 20.896 1.00 90.12 192 CYS A C 1
ATOM 1466 O O . CYS A 1 192 ? 3.002 2.860 19.758 1.00 90.12 192 CYS A O 1
ATOM 1468 N N . SER A 1 193 ? 3.549 3.156 21.915 1.00 91.06 193 SER A N 1
ATOM 1469 C CA . SER A 1 193 ? 4.956 2.745 21.768 1.00 91.06 193 SER A CA 1
ATOM 1470 C C . SER A 1 193 ? 5.209 1.281 22.151 1.00 91.06 193 SER A C 1
ATOM 1472 O O . SER A 1 193 ? 6.353 0.830 22.141 1.00 91.06 193 SER A O 1
ATOM 1474 N N . ASN A 1 194 ? 4.165 0.522 22.503 1.00 93.19 194 ASN A N 1
ATOM 1475 C CA . ASN A 1 194 ? 4.303 -0.876 22.904 1.00 93.19 194 ASN A CA 1
ATOM 1476 C C . ASN A 1 194 ? 4.411 -1.798 21.677 1.00 93.19 194 ASN A C 1
ATOM 1478 O O . ASN A 1 194 ? 3.418 -2.373 21.230 1.00 93.19 194 ASN A O 1
ATOM 1482 N N . ALA A 1 195 ? 5.629 -1.962 21.159 1.00 91.00 195 ALA A N 1
ATOM 1483 C CA . ALA A 1 195 ? 5.918 -2.832 20.017 1.00 91.00 195 ALA A CA 1
ATOM 1484 C C . ALA A 1 195 ? 5.647 -4.329 20.279 1.00 91.00 195 ALA A C 1
ATOM 1486 O O . ALA A 1 195 ? 5.515 -5.094 19.326 1.00 91.00 195 ALA A O 1
ATOM 1487 N N . ALA A 1 196 ? 5.547 -4.748 21.547 1.00 93.56 196 ALA A N 1
ATOM 1488 C CA . ALA A 1 196 ? 5.226 -6.124 21.931 1.00 93.56 196 ALA A CA 1
ATOM 1489 C C . ALA A 1 196 ? 3.710 -6.399 21.993 1.00 93.56 196 ALA A C 1
ATOM 1491 O O . ALA A 1 196 ? 3.302 -7.533 22.235 1.00 93.56 196 ALA A O 1
ATOM 1492 N N . CYS A 1 197 ? 2.866 -5.382 21.787 1.00 94.06 197 CYS A N 1
ATOM 1493 C CA . CYS A 1 197 ? 1.417 -5.550 21.770 1.00 94.06 197 CYS A CA 1
ATOM 1494 C C . CYS A 1 197 ? 0.989 -6.459 20.597 1.00 94.06 197 CYS A C 1
ATOM 1496 O O . CYS A 1 197 ? 1.380 -6.186 19.458 1.00 94.06 197 CYS A O 1
ATOM 1498 N N . PRO A 1 198 ? 0.134 -7.477 20.819 1.00 93.06 198 PRO A N 1
ATOM 1499 C CA . PRO A 1 198 ? -0.391 -8.320 19.739 1.00 93.06 198 PRO A CA 1
ATOM 1500 C C . PRO A 1 198 ? -1.079 -7.513 18.629 1.00 93.06 198 PRO A C 1
ATOM 1502 O O . PRO A 1 198 ? -0.937 -7.813 17.445 1.00 93.06 198 PRO A O 1
ATOM 1505 N N . ASN A 1 199 ? -1.744 -6.420 19.012 1.00 94.56 199 ASN A N 1
ATOM 1506 C CA . ASN A 1 199 ? -2.479 -5.538 18.107 1.00 94.56 199 ASN A CA 1
ATOM 1507 C C . ASN A 1 199 ? -1.583 -4.488 17.426 1.00 94.56 199 ASN A C 1
ATOM 1509 O O . ASN A 1 199 ? -2.070 -3.689 16.630 1.00 94.56 199 ASN A O 1
ATOM 1513 N N . PHE A 1 200 ? -0.271 -4.466 17.699 1.00 94.38 200 PHE A N 1
ATOM 1514 C CA . PHE A 1 200 ? 0.622 -3.397 17.242 1.00 94.38 200 PHE A CA 1
ATOM 1515 C C . PHE A 1 200 ? 0.599 -3.205 15.722 1.00 94.38 200 PHE A C 1
ATOM 1517 O O . PHE A 1 200 ? 0.596 -2.066 15.263 1.00 94.38 200 PHE A O 1
ATOM 1524 N N . ARG A 1 201 ? 0.530 -4.297 14.948 1.00 93.19 201 ARG A N 1
ATOM 1525 C CA . ARG A 1 201 ? 0.472 -4.251 13.474 1.00 93.19 201 ARG A CA 1
ATOM 1526 C C . ARG A 1 201 ? -0.844 -3.686 12.935 1.00 93.19 201 ARG A C 1
ATOM 1528 O O . ARG A 1 201 ? -0.823 -3.081 11.872 1.00 93.19 201 ARG A O 1
ATOM 1535 N N . LEU A 1 202 ? -1.947 -3.856 13.666 1.00 94.81 202 LEU A N 1
ATOM 1536 C CA . LEU A 1 202 ? -3.241 -3.261 13.326 1.00 94.81 202 LEU A CA 1
ATOM 1537 C C . LEU A 1 202 ? -3.263 -1.768 13.676 1.00 94.81 202 LEU A C 1
ATOM 1539 O O . LEU A 1 202 ? -3.783 -0.973 12.903 1.00 94.81 202 LEU A O 1
ATOM 1543 N N . CYS A 1 203 ? -2.648 -1.381 14.799 1.00 94.50 203 CYS A N 1
ATOM 1544 C CA . CYS A 1 203 ? -2.506 0.023 15.209 1.00 94.50 203 CYS A CA 1
ATOM 1545 C C . CYS A 1 203 ? -1.497 0.806 14.354 1.00 94.50 203 CYS A C 1
ATOM 1547 O O . CYS A 1 203 ? -1.602 2.026 14.204 1.00 94.50 203 CYS A O 1
ATOM 1549 N N . HIS A 1 204 ? -0.512 0.102 13.794 1.00 93.88 204 HIS A N 1
ATOM 1550 C CA . HIS A 1 204 ? 0.536 0.635 12.926 1.00 93.88 204 HIS A CA 1
ATOM 1551 C C . HIS A 1 204 ? 0.522 -0.079 11.566 1.00 93.88 204 HIS A C 1
ATOM 1553 O O . HIS A 1 204 ? 1.502 -0.746 11.211 1.00 93.88 204 HIS A O 1
ATOM 1559 N N . PRO A 1 205 ? -0.583 0.037 10.809 1.00 94.75 205 PRO A N 1
ATOM 1560 C CA . PRO A 1 205 ? -0.752 -0.670 9.555 1.00 94.75 205 PRO A CA 1
ATOM 1561 C C . PRO A 1 205 ? 0.229 -0.129 8.517 1.00 94.75 205 PRO A C 1
ATOM 1563 O O . PRO A 1 205 ? 0.355 1.074 8.285 1.00 94.75 205 PRO A O 1
ATOM 1566 N N . LEU A 1 206 ? 0.949 -1.038 7.870 1.00 93.56 206 LEU A N 1
ATOM 1567 C CA . LEU A 1 206 ? 1.913 -0.675 6.843 1.00 93.56 206 LEU A CA 1
ATOM 1568 C C . LEU A 1 206 ? 1.201 -0.498 5.515 1.00 93.56 206 LEU A C 1
ATOM 1570 O O . LEU A 1 206 ? 0.648 -1.452 4.973 1.00 93.56 206 LEU A O 1
ATOM 1574 N N . GLY A 1 207 ? 1.255 0.720 4.991 1.00 94.00 207 GLY A N 1
ATOM 1575 C CA . GLY A 1 207 ? 0.532 1.089 3.785 1.00 94.00 207 GLY A CA 1
ATOM 1576 C C . GLY A 1 207 ? -0.664 1.999 4.036 1.00 94.00 207 GLY A C 1
ATOM 1577 O O . GLY A 1 207 ? -1.432 2.199 3.109 1.00 94.00 207 GLY A O 1
ATOM 1578 N N . ILE A 1 208 ? -0.868 2.505 5.256 1.00 94.75 208 ILE A N 1
ATOM 1579 C CA . ILE A 1 208 ? -1.841 3.565 5.548 1.00 94.75 208 ILE A CA 1
ATOM 1580 C C . ILE A 1 208 ? -1.128 4.617 6.391 1.00 94.75 208 ILE A C 1
ATOM 1582 O O . ILE A 1 208 ? -0.655 4.332 7.493 1.00 94.75 208 ILE A O 1
ATOM 1586 N N . GLU A 1 209 ? -1.016 5.831 5.864 1.00 92.06 209 GLU A N 1
ATOM 1587 C CA . GLU A 1 209 ? -0.389 6.943 6.579 1.00 92.06 209 GLU A CA 1
ATOM 1588 C C . GLU A 1 209 ? -1.437 7.795 7.312 1.00 92.06 209 GLU A C 1
ATOM 1590 O O . GLU A 1 209 ? -2.601 7.832 6.902 1.00 92.06 209 GLU A O 1
ATOM 1595 N N . PRO A 1 210 ? -1.061 8.480 8.408 1.00 92.75 210 PRO A N 1
ATOM 1596 C CA . PRO A 1 210 ? -1.963 9.408 9.080 1.00 92.75 210 PRO A CA 1
ATOM 1597 C C . PRO A 1 210 ? -2.490 10.456 8.092 1.00 92.75 210 PRO A C 1
ATOM 1599 O O . PRO A 1 210 ? -1.714 11.044 7.341 1.00 92.75 210 PRO A O 1
ATOM 1602 N N . GLY A 1 211 ? -3.799 10.696 8.095 1.00 93.00 211 GLY A N 1
ATOM 1603 C CA . GLY A 1 211 ? -4.449 11.614 7.156 1.00 93.00 211 GLY A CA 1
ATOM 1604 C C . GLY A 1 211 ? -4.895 10.975 5.834 1.00 93.00 211 GLY A C 1
ATOM 1605 O O . GLY A 1 211 ? -5.600 11.617 5.057 1.00 93.00 211 GLY A O 1
ATOM 1606 N N . MET A 1 212 ? -4.513 9.722 5.560 1.00 94.44 212 MET A N 1
ATOM 1607 C CA . MET A 1 212 ? -4.952 9.003 4.363 1.00 94.44 212 MET A CA 1
ATOM 1608 C C . MET A 1 212 ? -6.443 8.678 4.453 1.00 94.44 212 MET A C 1
ATOM 1610 O O . MET A 1 212 ? -6.922 8.185 5.474 1.00 94.44 212 MET A O 1
ATOM 1614 N N . ARG A 1 213 ? -7.183 8.920 3.367 1.00 95.00 213 ARG A N 1
ATOM 1615 C CA . ARG A 1 213 ? -8.599 8.556 3.290 1.00 95.00 213 ARG A CA 1
ATOM 1616 C C . ARG A 1 213 ? -8.729 7.049 3.105 1.00 95.00 213 ARG A C 1
ATOM 1618 O O . ARG A 1 213 ? -8.156 6.475 2.180 1.00 95.00 213 ARG A O 1
ATOM 1625 N N . VAL A 1 214 ? -9.492 6.416 3.984 1.00 95.75 214 VAL A N 1
ATOM 1626 C CA . VAL A 1 214 ? -9.774 4.981 3.945 1.00 95.75 214 VAL A CA 1
ATOM 1627 C C . VAL A 1 214 ? -11.271 4.748 4.042 1.00 95.75 214 VAL A C 1
ATOM 1629 O O . VAL A 1 214 ? -11.990 5.463 4.742 1.00 95.75 214 VAL A O 1
ATOM 1632 N N . ARG A 1 215 ? -11.749 3.743 3.318 1.00 95.94 215 ARG A N 1
ATOM 1633 C CA . ARG A 1 215 ? -13.128 3.268 3.374 1.00 95.94 215 ARG A CA 1
ATOM 1634 C C . ARG A 1 215 ? -13.183 1.994 4.199 1.00 95.94 215 ARG A C 1
ATOM 1636 O O . ARG A 1 215 ? -12.468 1.046 3.893 1.00 95.94 215 ARG A O 1
ATOM 1643 N N . VAL A 1 216 ? -14.054 1.948 5.196 1.00 96.31 216 VAL A N 1
ATOM 1644 C CA . VAL A 1 216 ? -14.302 0.733 5.979 1.00 96.31 216 VAL A CA 1
ATOM 1645 C C . VAL A 1 216 ? -15.095 -0.248 5.115 1.00 96.31 216 VAL A C 1
ATOM 1647 O O . VAL A 1 216 ? -16.191 0.079 4.663 1.00 96.31 216 VAL A O 1
ATOM 1650 N N . GLN A 1 217 ? -14.539 -1.427 4.849 1.00 95.25 217 GLN A N 1
ATOM 1651 C CA . GLN A 1 217 ? -15.218 -2.496 4.107 1.00 95.25 217 GLN A CA 1
ATOM 1652 C C . GLN A 1 217 ? -15.923 -3.483 5.033 1.00 95.25 217 GLN A C 1
ATOM 1654 O O . GLN A 1 217 ? -16.982 -3.984 4.679 1.00 95.25 217 GLN A O 1
ATOM 1659 N N . GLY A 1 218 ? -15.344 -3.740 6.204 1.00 95.06 218 GLY A N 1
ATOM 1660 C CA . GLY A 1 218 ? -15.907 -4.647 7.195 1.00 95.06 218 GLY A CA 1
ATOM 1661 C C . GLY A 1 218 ? -15.355 -4.342 8.577 1.00 95.06 218 GLY A C 1
ATOM 1662 O O . GLY A 1 218 ? -14.208 -3.895 8.709 1.00 95.06 218 GLY A O 1
ATOM 1663 N N . VAL A 1 219 ? -16.180 -4.570 9.593 1.00 96.75 219 VAL A N 1
ATOM 1664 C CA . VAL A 1 219 ? -15.806 -4.398 10.999 1.00 96.75 219 VAL A CA 1
ATOM 1665 C C . VAL A 1 219 ? -15.608 -5.772 11.628 1.00 96.75 219 VAL A C 1
ATOM 1667 O O . VAL A 1 219 ? -16.461 -6.650 11.528 1.00 96.75 219 VAL A O 1
ATOM 1670 N N . GLY A 1 220 ? -14.447 -5.966 12.240 1.00 94.81 220 GLY A N 1
ATOM 1671 C CA . GLY A 1 220 ? -14.059 -7.189 12.922 1.00 94.81 220 GLY A CA 1
ATOM 1672 C C . GLY A 1 220 ? -14.318 -7.135 14.427 1.00 94.81 220 GLY A C 1
ATOM 1673 O O . GLY A 1 220 ? -15.226 -6.460 14.909 1.00 94.81 220 GLY A O 1
ATOM 1674 N N . ALA A 1 221 ? -13.516 -7.890 15.175 1.00 95.25 221 ALA A N 1
ATOM 1675 C CA . ALA A 1 221 ? -13.658 -8.028 16.619 1.00 95.25 221 ALA A CA 1
ATOM 1676 C C . ALA A 1 221 ? -13.121 -6.809 17.385 1.00 95.25 221 ALA A C 1
ATOM 1678 O O . ALA A 1 221 ? -12.239 -6.085 16.912 1.00 95.25 221 ALA A O 1
ATOM 1679 N N . GLU A 1 222 ? -13.624 -6.628 18.606 1.00 96.25 222 GLU A N 1
ATOM 1680 C CA . GLU A 1 222 ? -13.057 -5.680 19.564 1.00 96.25 222 GLU A CA 1
ATOM 1681 C C . GLU A 1 222 ? -11.645 -6.114 19.981 1.00 96.25 222 GLU A C 1
ATOM 1683 O O . GLU A 1 222 ? -11.360 -7.298 20.177 1.00 96.25 222 GLU A O 1
ATOM 1688 N N . LEU A 1 223 ? -10.744 -5.139 20.073 1.00 95.44 223 LEU A N 1
ATOM 1689 C CA . LEU A 1 223 ? -9.338 -5.338 20.386 1.00 95.44 223 LEU A CA 1
ATOM 1690 C C . LEU A 1 223 ? -9.071 -4.941 21.834 1.00 95.44 223 LEU A C 1
ATOM 1692 O O . LEU A 1 223 ? -9.333 -3.807 22.232 1.00 95.44 223 LEU A O 1
ATOM 1696 N N . ASP A 1 224 ? -8.454 -5.844 22.594 1.00 95.06 224 ASP A N 1
ATOM 1697 C CA . ASP A 1 224 ? -7.987 -5.528 23.942 1.00 95.06 224 ASP A CA 1
ATOM 1698 C C . ASP A 1 224 ? -6.766 -4.593 23.880 1.00 95.06 224 ASP A C 1
ATOM 1700 O O . ASP A 1 224 ? -5.698 -4.941 23.356 1.00 95.06 224 ASP A O 1
ATOM 1704 N N . CYS A 1 225 ? -6.938 -3.363 24.364 1.00 94.25 225 CYS A N 1
ATOM 1705 C CA . CYS A 1 225 ? -5.902 -2.343 24.360 1.00 94.25 225 CYS A CA 1
ATOM 1706 C C . CYS A 1 225 ? -5.403 -2.091 25.790 1.00 94.25 225 CYS A C 1
ATOM 1708 O O . CYS A 1 225 ? -6.162 -1.571 26.609 1.00 94.25 225 CYS A O 1
ATOM 1710 N N . PRO A 1 226 ? -4.103 -2.291 26.089 1.00 91.69 226 PRO A N 1
ATOM 1711 C CA . PRO A 1 226 ? -3.559 -2.036 27.427 1.00 91.69 226 PRO A CA 1
ATOM 1712 C C . PRO A 1 226 ? -3.595 -0.552 27.836 1.00 91.69 226 PRO A C 1
ATOM 1714 O O . PRO A 1 226 ? -3.367 -0.230 28.997 1.00 91.69 226 PRO A O 1
ATOM 1717 N N . LEU A 1 227 ? -3.857 0.359 26.890 1.00 91.81 227 LEU A N 1
ATOM 1718 C CA . LEU A 1 227 ? -4.036 1.794 27.141 1.00 91.81 227 LEU A CA 1
ATOM 1719 C C . LEU A 1 227 ? -5.511 2.189 27.354 1.00 91.81 227 LEU A C 1
ATOM 1721 O O . LEU A 1 227 ? -5.794 3.365 27.559 1.00 91.81 227 LEU A O 1
ATOM 1725 N N . GLY A 1 228 ? -6.448 1.236 27.288 1.00 92.19 228 GLY A N 1
ATOM 1726 C CA . GLY A 1 228 ? -7.879 1.469 27.509 1.00 92.19 228 GLY A CA 1
ATOM 1727 C C . GLY A 1 228 ? -8.627 2.110 26.335 1.00 92.19 228 GLY A C 1
ATOM 1728 O O . GLY A 1 228 ? -9.755 2.567 26.508 1.00 92.19 228 GLY A O 1
ATOM 1729 N N . TYR A 1 229 ? -8.030 2.172 25.141 1.00 93.38 229 TYR A N 1
ATOM 1730 C CA . TYR A 1 229 ? -8.740 2.635 23.947 1.00 93.38 229 TYR A CA 1
ATOM 1731 C C . TYR A 1 229 ? -9.755 1.588 23.476 1.00 93.38 229 TYR A C 1
ATOM 1733 O O . TYR A 1 229 ? -9.395 0.428 23.302 1.00 93.38 229 TYR A O 1
ATOM 1741 N N . SER A 1 230 ? -10.994 2.010 23.197 1.00 95.44 230 SER A N 1
ATOM 1742 C CA . SER A 1 230 ? -11.986 1.153 22.533 1.00 95.44 230 SER A CA 1
ATOM 1743 C C . SER A 1 230 ? -11.701 1.119 21.031 1.00 95.44 230 SER A C 1
ATOM 1745 O O . SER A 1 230 ? -11.870 2.123 20.324 1.00 95.44 230 SER A O 1
ATOM 1747 N N . LEU A 1 231 ? -11.203 -0.028 20.574 1.00 96.44 231 LEU A N 1
ATOM 1748 C CA . LEU A 1 231 ? -10.722 -0.262 19.220 1.00 96.44 231 LEU A CA 1
ATOM 1749 C C . LEU A 1 231 ? -11.346 -1.536 18.660 1.00 96.44 231 LEU A C 1
ATOM 1751 O O . LEU A 1 231 ? -11.527 -2.511 19.381 1.00 96.44 231 LEU A O 1
ATOM 1755 N N . VAL A 1 232 ? -11.579 -1.557 17.355 1.00 97.12 232 VAL A N 1
ATOM 1756 C CA . VAL A 1 232 ? -11.989 -2.755 16.612 1.00 97.12 232 VAL A CA 1
ATOM 1757 C C . VAL A 1 232 ? -11.032 -2.990 15.452 1.00 97.12 232 VAL A C 1
ATOM 1759 O O . VAL A 1 232 ? -10.464 -2.032 14.915 1.00 97.12 232 VAL A O 1
ATOM 1762 N N . SER A 1 233 ? -10.832 -4.246 15.054 1.00 96.81 233 SER A N 1
ATOM 1763 C CA . SER A 1 233 ? -10.190 -4.531 13.770 1.00 96.81 233 SER A CA 1
ATOM 1764 C C . SER A 1 233 ? -11.138 -4.179 12.626 1.00 96.81 233 SER A C 1
ATOM 1766 O O . SER A 1 233 ? -12.356 -4.268 12.763 1.00 96.81 233 SER A O 1
ATOM 1768 N N . ALA A 1 234 ? -10.596 -3.745 11.495 1.00 96.81 234 ALA A N 1
ATOM 1769 C CA . ALA A 1 234 ? -11.386 -3.444 10.314 1.00 96.81 234 ALA A CA 1
ATOM 1770 C C . ALA A 1 234 ? -10.613 -3.774 9.039 1.00 96.81 234 ALA A C 1
ATOM 1772 O O . ALA A 1 234 ? -9.418 -3.478 8.910 1.00 96.81 234 ALA A O 1
ATOM 1773 N N . THR A 1 235 ? -11.327 -4.335 8.067 1.00 96.50 235 THR A N 1
ATOM 1774 C CA . THR A 1 235 ? -10.861 -4.406 6.683 1.00 96.50 235 THR A CA 1
ATOM 1775 C C . THR A 1 235 ? -11.170 -3.071 6.023 1.00 96.50 235 THR A C 1
ATOM 1777 O O . THR A 1 235 ? -12.296 -2.573 6.105 1.00 96.50 235 THR A O 1
ATOM 1780 N N . VAL A 1 236 ? -10.177 -2.476 5.367 1.00 95.88 236 VAL A N 1
ATOM 1781 C CA . VAL A 1 236 ? -10.320 -1.167 4.728 1.00 95.88 236 VAL A CA 1
ATOM 1782 C C . VAL A 1 236 ? -9.922 -1.217 3.259 1.00 95.88 236 VAL A C 1
ATOM 1784 O O . VAL A 1 236 ? -9.141 -2.062 2.838 1.00 95.88 236 VAL A O 1
ATOM 1787 N N . ALA A 1 237 ? -10.447 -0.282 2.477 1.00 95.00 237 ALA A N 1
ATOM 1788 C CA . ALA A 1 237 ? -9.954 0.061 1.151 1.00 95.00 237 ALA A CA 1
ATOM 1789 C C . ALA A 1 237 ? -9.311 1.446 1.173 1.00 95.00 237 ALA A C 1
ATOM 1791 O O . ALA A 1 237 ? -9.710 2.313 1.956 1.00 95.00 237 ALA A O 1
ATOM 1792 N N . TYR A 1 238 ? -8.359 1.675 0.269 1.00 93.88 238 TYR A N 1
ATOM 1793 C CA . TYR A 1 238 ? -7.918 3.031 -0.043 1.00 93.88 238 TYR A CA 1
ATOM 1794 C C . TYR A 1 238 ? -9.102 3.822 -0.601 1.00 93.88 238 TYR A C 1
ATOM 1796 O O . TYR A 1 238 ? -9.816 3.336 -1.476 1.00 93.88 238 TYR A O 1
ATOM 1804 N N . GLY A 1 239 ? -9.364 4.989 -0.017 1.00 82.56 239 GLY A N 1
ATOM 1805 C CA . GLY A 1 239 ? -10.422 5.882 -0.467 1.00 82.56 239 GLY A CA 1
ATOM 1806 C C . GLY A 1 239 ? -9.910 6.858 -1.521 1.00 82.56 239 GLY A C 1
ATOM 1807 O O . GLY A 1 239 ? -8.772 7.318 -1.423 1.00 82.56 239 GLY A O 1
ATOM 1808 N N . ASP A 1 240 ? -10.781 7.193 -2.473 1.00 65.62 240 ASP A N 1
ATOM 1809 C CA . ASP A 1 240 ? -10.628 8.338 -3.381 1.00 65.62 240 ASP A CA 1
ATOM 1810 C C . ASP A 1 240 ? -10.956 9.652 -2.658 1.00 65.62 240 ASP A C 1
ATOM 1812 O O . ASP A 1 240 ? -12.006 9.710 -1.968 1.00 65.62 240 ASP A O 1
#

pLDDT: mean 71.78, std 27.68, range [28.58, 98.0]

Foldseek 3Di:
DDDDDDDDDDDDDDDDDDDDDDDDDDDDDDDDDDDDDDDDDDDDDPDPPDPDAPDQWDWDDDDDDDDDDDDDDDDDDDDDDPDPPPPPPPPPDDPFPWAKAKDAPVQQDAFTKTAGAADDPQLPPPPCSCRHRVDDHLFMKGFHAWDPDWDQGPRHPRIITMTIITTDFDKAKDQPVQQDAFDKDFDAADPDPPPVFPCVCRSVPRSHDGRFIKTFHDWAAFDDDPVPGTITITDIDRDD

Solvent-accessible surface area (backbone atoms only — not comparable to full-atom values): 15925 Å² total; per-residue (Å²): 137,86,84,86,88,86,86,84,85,86,86,84,84,90,86,89,80,89,84,86,90,81,90,84,85,87,82,91,84,81,89,84,87,83,86,81,88,76,92,72,82,84,78,88,72,79,84,75,82,78,90,74,79,84,58,63,49,63,85,69,84,88,84,86,85,86,88,81,87,81,88,88,84,88,86,83,90,82,84,87,76,88,67,76,78,70,77,71,85,67,82,74,60,83,77,74,61,73,43,73,34,51,39,36,50,93,62,60,42,69,71,40,37,35,32,37,67,64,88,54,83,70,45,73,84,43,90,62,38,73,52,54,65,69,71,61,71,45,35,20,32,29,28,71,41,67,51,100,45,74,46,83,25,88,70,36,90,54,29,25,24,38,30,32,28,29,79,46,58,44,53,31,47,35,48,54,93,70,60,42,71,68,40,73,43,63,39,74,68,64,94,74,87,58,80,86,43,91,57,36,57,30,48,56,29,74,35,63,50,74,68,40,47,31,25,31,70,39,71,57,56,78,46,93,42,98,85,72,56,68,30,20,35,26,43,40,39,82,44,133

Secondary structure (DSSP, 8-state):
-------------------------------------------------------S----PPPPP---------------------------------EEEEEEGGG--TT-EEE-----GGGTT-TTHHHHS-SPTT-EEEEEEEEEEEEEETTTTEEEEEEEEEE-PPEEEEETTT--TT-EEEPPPP----TT-TTHHHHS-TT--TT-EEEEEEEEEEE--TT---EEEEEEEE--

Mean predicted aligned error: 17.85 Å